Protein AF-A0A9D6NJ34-F1 (afdb_monomer)

Foldseek 3Di:
DPDPVVVVVVVVVVVVVVVVVVPPPPVVVVVLVVLVPPLLVLLLVLLQCLLVDDDAPDLVCLVVSSLCSLQVSLVVSLVSLVVNCVVDPPDQPDDLVCLLLVLVLVVLVVCLVPDPCNVVSVVVNVSSVSVVSSVSSLVVQCVDVVSVVSSLVSLLVSLLQQLVQLVCLLPVNHPRHPPPPPDDLQSRCTSSSRLQVSLQSLLVSLLSLVVVLVVLVVPPDPDCPPPDPPVVPVVVVVSVVVNVVSVVSSVSSVVSSVSSVNPVSVVSNVLSVVVVVVVVVVVVVVVPDPPPDPDPDDDPPDVSVVSSVVVVVVVVVVVPPVVVVVVVVVCVVVVVPPPD

Radius of gyration: 25.77 Å; Cα contacts (8 Å, |Δi|>4): 234; chains: 1; bounding box: 67×49×88 Å

Sequence (340 aa):
MTGPHFHQREHNARQRIVSAAAGMPQAASRRLVTLEGLAPMTLCALVALVPLAFAAPLFEPYLAIKEILVQAGAATVAALWLLTARVGPLTLVFTPVWIPLVGLALASGLSVLWSSHPFASLEEGQRLVTYVLLFAVALHQMGRTEIRATLATTVILAGAIEAVYVLLQYSLGDPIFVTDGLPGKWRTFGTLGNPNWTGEFLTVAAIVSLGRLVHLSEAEPSAFNMKRRSSWSMSRERGQSARRWMLVTSILIWLALAATLARGAWLGCLVGVGAFLVARHRYADSRREPATVVQPQQRIWPLALTIGIGAALIALPLLSNQEAVNHLLNFKSVRGRLWM

Structure (mmCIF, N/CA/C/O backbone):
data_AF-A0A9D6NJ34-F1
#
_entry.id   AF-A0A9D6NJ34-F1
#
loop_
_atom_site.group_PDB
_atom_site.id
_atom_site.type_symbol
_atom_site.label_atom_id
_atom_site.label_alt_id
_atom_site.label_comp_id
_atom_site.label_asym_id
_atom_site.label_entity_id
_atom_site.label_seq_id
_atom_site.pdbx_PDB_ins_code
_atom_site.Cartn_x
_atom_site.Cartn_y
_atom_site.Cartn_z
_atom_site.occupancy
_atom_site.B_iso_or_equiv
_atom_site.auth_seq_id
_atom_site.auth_comp_id
_atom_site.auth_asym_id
_atom_site.auth_atom_id
_atom_site.pdbx_PDB_model_num
ATOM 1 N N . MET A 1 1 ? -23.169 23.694 52.631 1.00 50.69 1 MET A N 1
ATOM 2 C CA . MET A 1 1 ? -24.583 23.593 52.209 1.00 50.69 1 MET A CA 1
ATOM 3 C C . MET A 1 1 ? -24.718 24.169 50.804 1.00 50.69 1 MET A C 1
ATOM 5 O O . MET A 1 1 ? -24.945 25.359 50.642 1.00 50.69 1 MET A O 1
ATOM 9 N N . THR A 1 2 ? -24.489 23.353 49.778 1.00 54.16 2 THR A N 1
ATOM 10 C CA . THR A 1 2 ? -24.764 23.709 48.379 1.00 54.16 2 THR A CA 1
ATOM 11 C C . THR A 1 2 ? -26.241 23.432 48.117 1.00 54.16 2 THR A C 1
ATOM 13 O O . THR A 1 2 ? -26.676 22.286 48.097 1.00 54.16 2 THR A O 1
ATOM 16 N N . GLY A 1 3 ? -27.038 24.497 48.044 1.00 54.50 3 GLY A N 1
ATOM 17 C CA . GLY A 1 3 ? -28.491 24.397 47.950 1.00 54.50 3 GLY A CA 1
ATOM 18 C C . GLY A 1 3 ? -28.984 23.796 46.621 1.00 54.50 3 GLY A C 1
ATOM 19 O O . GLY A 1 3 ? -28.287 23.880 45.604 1.00 54.50 3 GLY A O 1
ATOM 20 N N . PRO A 1 4 ? -30.218 23.257 46.597 1.00 68.88 4 PRO A N 1
ATOM 21 C CA . PRO A 1 4 ? -30.837 22.586 45.443 1.00 68.88 4 PRO A CA 1
ATOM 22 C C . PRO A 1 4 ? -30.898 23.428 44.150 1.00 68.88 4 PRO A C 1
ATOM 24 O O . PRO A 1 4 ? -31.065 22.886 43.060 1.00 68.88 4 PRO A O 1
ATOM 27 N N . HIS A 1 5 ? -30.674 24.743 44.227 1.00 69.06 5 HIS A N 1
ATOM 28 C CA . HIS A 1 5 ? -30.601 25.629 43.063 1.00 69.06 5 HIS A CA 1
ATOM 29 C C . HIS A 1 5 ? -29.386 25.405 42.146 1.00 69.06 5 HIS A C 1
ATOM 31 O O . HIS A 1 5 ? -29.442 25.797 40.977 1.00 69.06 5 HIS A O 1
ATOM 37 N N . PHE A 1 6 ? -28.303 24.780 42.623 1.00 76.06 6 PHE A N 1
ATOM 38 C CA . PHE A 1 6 ? -27.109 24.565 41.794 1.00 76.06 6 PHE A CA 1
ATOM 39 C C . PHE A 1 6 ? -27.344 23.499 40.710 1.00 76.06 6 PHE A C 1
ATOM 41 O O . PHE A 1 6 ? -27.056 23.738 39.537 1.00 76.06 6 PHE A O 1
ATOM 48 N N . HIS A 1 7 ? -27.982 22.377 41.062 1.00 77.31 7 HIS A N 1
ATOM 49 C CA . HIS A 1 7 ? -28.286 21.303 40.109 1.00 77.31 7 HIS A CA 1
ATOM 50 C C . HIS A 1 7 ? -29.256 21.734 39.005 1.00 77.31 7 HIS A C 1
ATOM 52 O O . HIS A 1 7 ? -29.116 21.316 37.856 1.00 77.31 7 HIS A O 1
ATOM 58 N N . GLN A 1 8 ? -30.199 22.628 39.311 1.00 79.81 8 GLN A N 1
ATOM 59 C CA . GLN A 1 8 ? -31.160 23.098 38.315 1.00 79.81 8 GLN A CA 1
ATOM 60 C C . GLN A 1 8 ? -30.538 24.075 37.308 1.00 79.81 8 GLN A C 1
ATOM 62 O O . GLN A 1 8 ? -30.901 24.067 36.131 1.00 79.81 8 GLN A O 1
ATOM 67 N N . ARG A 1 9 ? -29.548 24.875 37.730 1.00 82.50 9 ARG A N 1
ATOM 68 C CA . ARG A 1 9 ? -28.768 25.711 36.802 1.00 82.50 9 ARG A CA 1
ATOM 69 C C . ARG A 1 9 ? -27.892 24.867 35.882 1.00 82.50 9 ARG A C 1
ATOM 71 O O . ARG A 1 9 ? -27.840 25.156 34.689 1.00 82.50 9 ARG A O 1
ATOM 78 N N . GLU A 1 10 ? -27.271 23.810 36.401 1.00 81.56 10 GLU A N 1
ATOM 79 C CA . GLU A 1 10 ? -26.452 22.909 35.586 1.00 81.56 10 GLU A CA 1
ATOM 80 C C . GLU A 1 10 ? -27.303 22.137 34.562 1.00 81.56 10 GLU A C 1
ATOM 82 O O . GLU A 1 10 ? -26.938 22.038 33.388 1.00 81.56 10 GLU A O 1
ATOM 87 N N . HIS A 1 11 ? -28.493 21.676 34.964 1.00 83.44 11 HIS A N 1
ATOM 88 C CA . HIS A 1 11 ? -29.420 20.998 34.059 1.00 83.44 11 HIS A CA 1
ATOM 89 C C . HIS A 1 11 ? -29.948 21.933 32.955 1.00 83.44 11 HIS A C 1
ATOM 91 O O . HIS A 1 11 ? -29.982 21.541 31.784 1.00 83.44 11 HIS A O 1
ATOM 97 N N . ASN A 1 12 ? -30.303 23.178 33.292 1.00 85.44 12 ASN A N 1
ATOM 98 C CA . ASN A 1 12 ? -30.762 24.168 32.313 1.00 85.44 12 ASN A CA 1
ATOM 99 C C . ASN A 1 12 ? -29.641 24.599 31.355 1.00 85.44 12 ASN A C 1
ATOM 101 O O . ASN A 1 12 ? -29.894 24.804 30.167 1.00 85.44 12 ASN A O 1
ATOM 105 N N . ALA A 1 13 ? -28.397 24.703 31.836 1.00 82.94 13 ALA A N 1
ATOM 106 C CA . ALA A 1 13 ? -27.242 24.990 30.987 1.00 82.94 13 ALA A CA 1
ATOM 107 C C . ALA A 1 13 ? -26.988 23.855 29.982 1.00 82.94 13 ALA A C 1
ATOM 109 O O . ALA A 1 13 ? -26.829 24.118 28.790 1.00 82.94 13 ALA A O 1
ATOM 110 N N . ARG A 1 14 ? -27.049 22.589 30.426 1.00 82.56 14 ARG A N 1
ATOM 111 C CA . ARG A 1 14 ? -26.931 21.426 29.530 1.00 82.56 14 ARG A CA 1
ATOM 112 C C . ARG A 1 14 ? -28.064 21.369 28.507 1.00 82.56 14 ARG A C 1
ATOM 114 O O . ARG A 1 14 ? -27.794 21.153 27.330 1.00 82.56 14 ARG A O 1
ATOM 121 N N . GLN A 1 15 ? -29.310 21.627 28.914 1.00 78.44 15 GLN A N 1
ATOM 122 C CA . GLN A 1 15 ? -30.441 21.653 27.981 1.00 78.44 15 GLN A CA 1
ATOM 123 C C . GLN A 1 15 ? -30.317 22.763 26.935 1.00 78.44 15 GLN A C 1
ATOM 125 O O . GLN A 1 15 ? -30.589 22.506 25.767 1.00 78.44 15 GLN A O 1
ATOM 130 N N . ARG A 1 16 ? -29.841 23.958 27.313 1.00 79.44 16 ARG A N 1
ATOM 131 C CA . ARG A 1 16 ? -29.609 25.052 26.356 1.00 79.44 16 ARG A CA 1
ATOM 132 C C . ARG A 1 16 ? -28.506 24.731 25.348 1.00 79.44 16 ARG A C 1
ATOM 134 O O . ARG A 1 16 ? -28.650 25.078 24.180 1.00 79.44 16 ARG A O 1
ATOM 141 N N . ILE A 1 17 ? -27.442 24.043 25.768 1.00 75.50 17 ILE A N 1
ATOM 142 C CA . ILE A 1 17 ? -26.380 23.579 24.859 1.00 75.50 17 ILE A CA 1
ATOM 143 C C . ILE A 1 17 ? -26.934 22.531 23.881 1.00 75.50 17 ILE A C 1
ATOM 145 O O . ILE A 1 17 ? -26.681 22.620 22.682 1.00 75.50 17 ILE A O 1
ATOM 149 N N . VAL A 1 18 ? -27.753 21.589 24.362 1.00 73.75 18 VAL A N 1
ATOM 150 C CA . VAL A 1 18 ? -28.387 20.566 23.513 1.00 73.75 18 VAL A CA 1
ATOM 151 C C . VAL A 1 18 ? -29.393 21.187 22.533 1.00 73.75 18 VAL A C 1
ATOM 153 O O . VAL A 1 18 ? -29.397 20.820 21.361 1.00 73.75 18 VAL A O 1
ATOM 156 N N . SER A 1 19 ? -30.200 22.169 22.953 1.00 71.50 19 SER A N 1
ATOM 157 C CA . SER A 1 19 ? -31.153 22.850 22.062 1.00 71.50 19 SER A CA 1
ATOM 158 C C . SER A 1 19 ? -30.473 23.790 21.062 1.00 71.50 19 SER A C 1
ATOM 160 O O . SER A 1 19 ? -30.9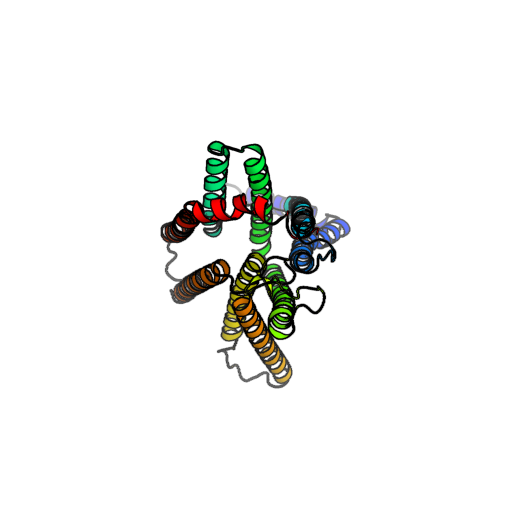22 23.892 19.924 1.00 71.50 19 SER A O 1
ATOM 162 N N . ALA A 1 20 ? -29.372 24.447 21.447 1.00 66.69 20 ALA A N 1
ATOM 163 C CA . ALA A 1 20 ? -28.571 25.257 20.529 1.00 66.69 20 ALA A CA 1
ATOM 164 C C . ALA A 1 20 ? -27.866 24.384 19.475 1.00 66.69 20 ALA A C 1
ATOM 166 O O . ALA A 1 20 ? -27.808 24.763 18.307 1.00 66.69 20 ALA A O 1
ATOM 167 N N . ALA A 1 21 ? -27.411 23.184 19.855 1.00 60.59 21 ALA A N 1
ATOM 168 C CA . ALA A 1 21 ? -26.881 22.196 18.916 1.00 60.59 21 ALA A CA 1
ATOM 169 C C . ALA A 1 21 ? -27.973 21.606 17.999 1.00 60.59 21 ALA A C 1
ATOM 171 O O . ALA A 1 21 ? -27.708 21.336 16.830 1.00 60.59 21 ALA A O 1
ATOM 172 N N . ALA A 1 22 ? -29.212 21.462 18.484 1.00 62.19 22 ALA A N 1
ATOM 173 C CA . ALA A 1 22 ? -30.352 21.015 17.676 1.00 62.19 22 ALA A CA 1
ATOM 174 C C . ALA A 1 22 ? -30.845 22.073 16.665 1.00 62.19 22 ALA A C 1
ATOM 176 O O . ALA A 1 22 ? -31.487 21.722 15.677 1.00 62.19 22 ALA A O 1
ATOM 177 N N . GLY A 1 23 ? -30.529 23.353 16.895 1.00 58.62 23 GLY A N 1
ATOM 178 C CA . GLY A 1 23 ? -30.822 24.466 15.989 1.00 58.62 23 GLY A CA 1
ATOM 179 C C . GLY A 1 23 ? -29.789 24.675 14.877 1.00 58.62 23 GLY A C 1
ATOM 180 O O . GLY A 1 23 ? -29.984 25.554 14.036 1.00 58.62 23 GLY A O 1
ATOM 181 N N . MET A 1 24 ? -28.701 23.890 14.836 1.00 60.41 24 MET A N 1
ATOM 182 C CA . MET A 1 24 ? -27.811 23.900 13.675 1.00 60.41 24 MET A CA 1
ATOM 183 C C . MET A 1 24 ? -28.627 23.488 12.441 1.00 60.41 24 MET A C 1
ATOM 185 O O . MET A 1 24 ? -29.250 22.422 12.452 1.00 60.41 24 MET A O 1
ATOM 189 N N . PRO A 1 25 ? -28.652 24.302 11.371 1.00 69.06 25 PRO A N 1
ATOM 190 C CA . PRO A 1 25 ? -29.470 24.017 10.204 1.00 69.06 25 PRO A CA 1
ATOM 191 C C . PRO A 1 25 ? -29.108 22.629 9.670 1.00 69.06 25 PRO A C 1
ATOM 193 O O . PRO A 1 25 ? -27.941 22.361 9.391 1.00 69.06 25 PRO A O 1
ATOM 196 N N . GLN A 1 26 ? -30.100 21.747 9.504 1.00 67.38 26 GLN A N 1
ATOM 197 C CA . GLN A 1 26 ? -29.918 20.370 9.007 1.00 67.38 26 GLN A CA 1
ATOM 198 C C . GLN A 1 26 ? -29.127 20.299 7.682 1.00 67.38 26 GLN A C 1
ATOM 200 O O . GLN A 1 26 ? -28.541 19.273 7.337 1.00 67.38 26 GLN A O 1
ATOM 205 N N . ALA A 1 27 ? -29.076 21.406 6.938 1.00 65.56 27 ALA A N 1
ATOM 206 C CA . ALA A 1 27 ? -28.238 21.567 5.757 1.00 65.56 27 ALA A CA 1
ATOM 207 C C . ALA A 1 27 ? -26.724 21.571 6.066 1.00 65.56 27 ALA A C 1
ATOM 209 O O . ALA A 1 27 ? -25.946 21.010 5.295 1.00 65.56 27 ALA A O 1
ATOM 210 N N . ALA A 1 28 ? -26.293 22.167 7.183 1.00 65.19 28 ALA A N 1
ATOM 211 C CA . ALA A 1 28 ? -24.889 22.213 7.590 1.00 65.19 28 ALA A CA 1
ATOM 212 C C . ALA A 1 28 ? -24.391 20.840 8.063 1.00 65.19 28 ALA A C 1
ATOM 214 O O . ALA A 1 28 ? -23.313 20.411 7.651 1.00 65.19 28 ALA A O 1
ATOM 215 N N . SER A 1 29 ? -25.200 20.108 8.839 1.00 62.50 29 SER A N 1
ATOM 216 C CA . SER A 1 29 ? -24.850 18.751 9.279 1.00 62.50 29 SER A CA 1
ATOM 217 C C . SER A 1 29 ? -24.767 17.768 8.107 1.00 62.50 29 SER A C 1
ATOM 219 O O . SER A 1 29 ? -23.820 16.989 8.037 1.00 62.50 29 SER A O 1
ATOM 221 N N . ARG A 1 30 ? -25.671 17.857 7.116 1.00 68.31 30 ARG A N 1
ATOM 222 C CA . ARG A 1 30 ? -25.572 17.050 5.883 1.00 68.31 30 ARG A CA 1
ATOM 223 C C . ARG A 1 30 ? -24.309 17.341 5.068 1.00 68.31 30 ARG A C 1
ATOM 225 O O . ARG A 1 30 ? -23.692 16.397 4.582 1.00 68.31 30 ARG A O 1
ATOM 232 N N . ARG A 1 31 ? -23.905 18.611 4.925 1.00 67.12 31 ARG A N 1
ATOM 233 C CA . ARG A 1 31 ? -22.678 18.977 4.185 1.00 67.12 31 ARG A CA 1
ATOM 234 C C . ARG A 1 31 ? -21.406 18.455 4.856 1.00 67.12 31 ARG A C 1
ATOM 236 O O . ARG A 1 31 ? -20.477 18.043 4.165 1.00 67.12 31 ARG A O 1
ATOM 243 N N . LEU A 1 32 ? -21.364 18.441 6.185 1.00 66.06 32 LEU A N 1
ATOM 244 C CA . LEU A 1 32 ? -20.219 17.922 6.937 1.00 66.06 32 LEU A CA 1
ATOM 245 C C . LEU A 1 32 ? -20.040 16.412 6.725 1.00 66.06 32 LEU A C 1
ATOM 247 O O . LEU A 1 32 ? -18.938 15.970 6.405 1.00 66.06 32 LEU A O 1
ATOM 251 N N . VAL A 1 33 ? -21.135 15.646 6.765 1.00 69.94 33 VAL A N 1
ATOM 252 C CA . VAL A 1 33 ? -21.113 14.190 6.527 1.00 69.94 33 VAL A CA 1
ATOM 253 C C . VAL A 1 33 ? -20.578 13.845 5.131 1.00 69.94 33 VAL A C 1
ATOM 255 O O . VAL A 1 33 ? -19.831 12.880 4.984 1.00 69.94 33 VAL A O 1
ATOM 258 N N . THR A 1 34 ? -20.892 14.646 4.106 1.00 73.94 34 THR A N 1
ATOM 259 C CA . THR A 1 34 ? -20.375 14.403 2.747 1.00 73.94 34 THR A CA 1
ATOM 260 C C . THR A 1 34 ? -18.869 14.635 2.608 1.00 73.94 34 THR A C 1
ATOM 262 O O . THR A 1 34 ? -18.231 13.960 1.806 1.00 73.94 34 THR A O 1
ATOM 265 N N . LEU A 1 35 ? -18.282 15.552 3.385 1.00 79.56 35 LEU A N 1
ATOM 266 C CA . LEU A 1 35 ? -16.853 15.871 3.288 1.00 79.56 35 LEU A CA 1
ATOM 267 C C . LEU A 1 35 ? -15.973 14.853 4.024 1.00 79.56 35 LEU A C 1
ATOM 269 O O . LEU A 1 35 ? -14.874 14.560 3.557 1.00 79.56 35 LEU A O 1
ATOM 273 N N . GLU A 1 36 ? -16.455 14.270 5.128 1.00 81.19 36 GLU A N 1
ATOM 274 C CA . GLU A 1 36 ? -15.695 13.282 5.913 1.00 81.19 36 GLU A CA 1
ATOM 275 C C . GLU A 1 36 ? -15.291 12.039 5.104 1.00 81.19 36 GLU A C 1
ATOM 277 O O . GLU A 1 36 ? -14.252 11.431 5.369 1.00 81.19 36 GLU A O 1
ATOM 282 N N . GLY A 1 37 ? -16.084 11.676 4.092 1.00 85.25 37 GLY A N 1
ATOM 283 C CA . GLY A 1 37 ? -15.790 10.558 3.197 1.00 85.25 37 GLY A CA 1
ATOM 284 C C . GLY A 1 37 ? -14.738 10.859 2.126 1.00 85.25 37 GLY A C 1
ATOM 285 O O . GLY A 1 37 ? -14.194 9.924 1.544 1.00 85.25 37 GLY A O 1
ATOM 286 N N . LEU A 1 38 ? -14.406 12.128 1.862 1.00 89.19 38 LEU A N 1
ATOM 287 C CA . LEU A 1 38 ? -13.562 12.485 0.716 1.00 89.19 38 LEU A CA 1
ATOM 288 C C . LEU A 1 38 ? -12.097 12.111 0.921 1.00 89.19 38 LEU A C 1
ATOM 290 O O . LEU A 1 38 ? -11.515 11.466 0.060 1.00 89.19 38 LEU A O 1
ATOM 294 N N . ALA A 1 39 ? -11.497 12.452 2.062 1.00 88.19 39 ALA A N 1
ATOM 295 C CA . ALA A 1 39 ? -10.100 12.114 2.340 1.00 88.19 39 ALA A CA 1
ATOM 296 C C . ALA A 1 39 ? -9.789 10.601 2.214 1.00 88.19 39 ALA A C 1
ATOM 298 O O . ALA A 1 39 ? -8.827 10.260 1.521 1.00 88.19 39 ALA A O 1
ATOM 299 N N . PRO A 1 40 ? -10.571 9.670 2.804 1.00 89.31 40 PRO A N 1
ATOM 300 C CA . PRO A 1 40 ? -10.317 8.240 2.628 1.00 89.31 40 PRO A CA 1
ATOM 301 C C . PRO A 1 40 ? -10.608 7.745 1.203 1.00 89.31 40 PRO A C 1
ATOM 303 O O . PRO A 1 40 ? -9.904 6.851 0.732 1.00 89.31 40 PRO A O 1
ATOM 306 N N . MET A 1 41 ? -11.591 8.320 0.496 1.00 90.19 41 MET A N 1
ATOM 307 C CA . MET A 1 41 ? -11.838 7.999 -0.917 1.00 90.19 41 MET A CA 1
ATOM 308 C C . MET A 1 41 ? -10.674 8.443 -1.803 1.00 90.19 41 MET A C 1
ATOM 310 O O . MET A 1 41 ? -10.214 7.654 -2.622 1.00 90.19 41 MET A O 1
ATOM 314 N N . THR A 1 42 ? -10.144 9.650 -1.600 1.00 91.62 42 THR A N 1
ATOM 315 C CA . THR A 1 42 ? -8.969 10.154 -2.323 1.00 91.62 42 THR A CA 1
ATOM 316 C C . THR A 1 42 ? -7.727 9.327 -2.002 1.00 91.62 42 THR A C 1
ATOM 318 O O . THR A 1 42 ? -6.952 9.033 -2.904 1.00 91.62 42 THR A O 1
ATOM 321 N N . LEU A 1 43 ? -7.556 8.875 -0.754 1.00 89.75 43 LEU A N 1
ATOM 322 C CA . LEU A 1 43 ? -6.473 7.955 -0.393 1.00 89.75 43 LEU A CA 1
ATOM 323 C C . LEU A 1 43 ? -6.609 6.609 -1.126 1.00 89.75 43 LEU A C 1
ATOM 325 O O . LEU A 1 43 ? -5.627 6.100 -1.659 1.00 89.75 43 LEU A O 1
ATOM 329 N N . CYS A 1 44 ? -7.823 6.052 -1.207 1.00 90.81 44 CYS A N 1
ATOM 330 C CA . CYS A 1 44 ? -8.083 4.843 -1.994 1.00 90.81 44 CYS A CA 1
ATOM 331 C C . CYS A 1 44 ? -7.818 5.069 -3.487 1.00 90.81 44 CYS A C 1
ATOM 333 O O . CYS A 1 44 ? -7.178 4.236 -4.125 1.00 90.81 44 CYS A O 1
ATOM 335 N N . ALA A 1 45 ? -8.281 6.195 -4.032 1.00 90.62 45 ALA A N 1
ATOM 336 C CA . ALA A 1 45 ? -8.044 6.565 -5.419 1.00 90.62 45 ALA A CA 1
ATOM 337 C C . ALA A 1 45 ? -6.545 6.683 -5.695 1.00 90.62 45 ALA A C 1
ATOM 339 O O . ALA A 1 45 ? -6.082 6.138 -6.683 1.00 90.62 45 ALA A O 1
ATOM 340 N N . LEU A 1 46 ? -5.771 7.299 -4.798 1.00 89.94 46 LEU A N 1
ATOM 341 C CA . LEU A 1 46 ? -4.323 7.401 -4.944 1.00 89.94 46 LEU A CA 1
ATOM 342 C C . LEU A 1 46 ? -3.656 6.018 -4.980 1.00 89.94 46 LEU A C 1
ATOM 344 O O . LEU A 1 46 ? -2.876 5.743 -5.886 1.00 89.94 46 LEU A O 1
ATOM 348 N N . VAL A 1 47 ? -4.009 5.125 -4.049 1.00 87.06 47 VAL A N 1
ATOM 349 C CA . VAL A 1 47 ? -3.501 3.739 -4.020 1.00 87.06 47 VAL A CA 1
ATOM 350 C C . VAL A 1 47 ? -3.843 2.980 -5.306 1.00 87.06 47 VAL A C 1
ATOM 352 O O . VAL A 1 47 ? -3.025 2.203 -5.785 1.00 87.06 47 VAL A O 1
ATOM 355 N N . ALA A 1 48 ? -5.033 3.200 -5.868 1.00 85.75 48 ALA A N 1
ATOM 356 C CA . ALA A 1 48 ? -5.459 2.555 -7.106 1.00 85.75 48 ALA A CA 1
ATOM 357 C C . ALA A 1 48 ? -4.828 3.186 -8.358 1.00 85.75 48 ALA A C 1
ATOM 359 O O . ALA A 1 48 ? -4.518 2.474 -9.306 1.00 85.75 48 ALA A O 1
ATOM 360 N N . LEU A 1 49 ? -4.638 4.507 -8.376 1.00 85.62 49 LEU A N 1
ATOM 361 C CA . LEU A 1 49 ? -4.166 5.251 -9.542 1.00 85.62 49 LEU A CA 1
ATOM 362 C C . LEU A 1 49 ? -2.651 5.194 -9.714 1.00 85.62 49 LEU A C 1
ATOM 364 O O . LEU A 1 49 ? -2.196 5.233 -10.848 1.00 85.62 49 LEU A O 1
ATOM 368 N N . VAL A 1 50 ? -1.862 5.099 -8.639 1.00 84.56 50 VAL A N 1
ATOM 369 C CA . VAL A 1 50 ? -0.390 5.064 -8.751 1.00 84.56 50 VAL A CA 1
ATOM 370 C C . VAL A 1 50 ? 0.104 3.879 -9.596 1.00 84.56 50 VAL A C 1
ATOM 372 O O . VAL A 1 50 ? 0.917 4.114 -10.492 1.00 84.56 50 VAL A O 1
ATOM 375 N N . PRO A 1 51 ? -0.408 2.646 -9.409 1.00 77.75 51 PRO A N 1
ATOM 376 C CA . PRO A 1 51 ? -0.120 1.538 -10.320 1.00 77.75 51 PRO A CA 1
ATOM 377 C C . PRO A 1 51 ? -0.691 1.757 -11.733 1.00 77.75 51 PRO A C 1
ATOM 379 O O . PRO A 1 51 ? -0.160 1.251 -12.706 1.00 77.75 51 PRO A O 1
ATOM 382 N N . LEU A 1 52 ? -1.762 2.537 -11.893 1.00 75.00 52 LEU A N 1
ATOM 383 C CA . LEU A 1 52 ? -2.416 2.747 -13.194 1.00 75.00 52 LEU A CA 1
ATOM 384 C C . LEU A 1 52 ? -1.884 3.955 -13.980 1.00 75.00 52 LEU A C 1
ATOM 386 O O . LEU A 1 52 ? -2.287 4.175 -15.122 1.00 75.00 52 LEU A O 1
ATOM 390 N N . ALA A 1 53 ? -1.008 4.767 -13.392 1.00 72.88 53 ALA A N 1
ATOM 391 C CA . ALA A 1 53 ? -0.434 5.932 -14.045 1.00 72.88 53 ALA A CA 1
ATOM 392 C C . ALA A 1 53 ? 0.708 5.504 -14.981 1.00 72.88 53 ALA A C 1
ATOM 394 O O . ALA A 1 53 ? 1.874 5.422 -14.581 1.00 72.88 53 ALA A O 1
ATOM 395 N N . PHE A 1 54 ? 0.351 5.227 -16.239 1.00 67.31 54 PHE A N 1
ATOM 396 C CA . PHE A 1 54 ? 1.268 4.826 -17.309 1.00 67.31 54 PHE A CA 1
ATOM 397 C C . PHE A 1 54 ? 1.494 5.943 -18.336 1.00 67.31 54 PHE A C 1
ATOM 399 O O . PHE A 1 54 ? 0.554 6.626 -18.735 1.00 67.31 54 PHE A O 1
ATOM 406 N N . ALA A 1 55 ? 2.731 6.075 -18.831 1.00 54.06 55 ALA A N 1
ATOM 407 C CA . ALA A 1 55 ? 3.100 6.997 -19.916 1.00 54.06 55 ALA A CA 1
ATOM 408 C C . ALA A 1 55 ? 4.095 6.354 -20.908 1.00 54.06 55 ALA A C 1
ATOM 410 O O . ALA A 1 55 ? 5.289 6.629 -20.875 1.00 54.06 55 ALA A O 1
ATOM 411 N N . ALA A 1 56 ? 3.588 5.461 -21.759 1.00 48.84 56 ALA A N 1
ATOM 412 C CA . ALA A 1 56 ? 4.305 4.394 -22.470 1.00 48.84 56 ALA A CA 1
ATOM 413 C C . ALA A 1 56 ? 5.658 4.625 -23.205 1.00 48.84 56 ALA A C 1
ATOM 415 O O . ALA A 1 56 ? 6.358 3.633 -23.412 1.00 48.84 56 ALA A O 1
ATOM 416 N N . PRO A 1 57 ? 6.083 5.832 -23.619 1.00 52.56 57 PRO A N 1
ATOM 417 C CA . PRO A 1 57 ? 7.328 5.963 -24.390 1.00 52.56 57 PRO A CA 1
ATOM 418 C C . PRO A 1 57 ? 8.628 6.186 -23.585 1.00 52.56 57 PRO A C 1
ATOM 420 O O . PRO A 1 57 ? 9.674 6.364 -24.205 1.00 52.56 57 PRO A O 1
ATOM 423 N N . LEU A 1 58 ? 8.618 6.258 -22.244 1.00 50.44 58 LEU A N 1
ATOM 424 C CA . LEU A 1 58 ? 9.682 6.968 -21.509 1.00 50.44 58 LEU A CA 1
ATOM 425 C C . LEU A 1 58 ? 10.115 6.305 -20.174 1.00 50.44 58 LEU A C 1
ATOM 427 O O . LEU A 1 58 ? 9.638 6.695 -19.111 1.00 50.44 58 LEU A O 1
ATOM 431 N N . PHE A 1 59 ? 11.072 5.357 -20.214 1.00 55.78 59 PHE A N 1
ATOM 432 C CA . PHE A 1 59 ? 11.551 4.572 -19.045 1.00 55.78 59 PHE A CA 1
ATOM 433 C C . PHE A 1 59 ? 12.033 5.382 -17.825 1.00 55.78 59 PHE A C 1
ATOM 435 O O . PHE A 1 59 ? 11.782 4.986 -16.689 1.00 55.78 59 PHE A O 1
ATOM 442 N N . GLU A 1 60 ? 12.666 6.538 -18.027 1.00 56.25 60 GLU A N 1
ATOM 443 C CA . GLU A 1 60 ? 13.117 7.415 -16.929 1.00 56.25 60 GLU A CA 1
ATOM 444 C C . GLU A 1 60 ? 12.067 8.462 -16.481 1.00 56.25 60 GLU A C 1
ATOM 446 O O . GLU A 1 60 ? 11.858 8.612 -15.274 1.00 56.25 60 GLU A O 1
ATOM 451 N N . PRO A 1 61 ? 11.325 9.136 -17.386 1.00 52.81 61 PRO A N 1
ATOM 452 C CA . PRO A 1 61 ? 10.221 10.034 -17.014 1.00 52.81 61 PRO A CA 1
ATOM 453 C C . PRO A 1 61 ? 9.068 9.386 -16.225 1.00 52.81 61 PRO A C 1
ATOM 455 O O . PRO A 1 61 ? 8.257 10.104 -15.635 1.00 52.81 61 PRO A O 1
ATOM 458 N N . TYR A 1 62 ? 8.996 8.050 -16.155 1.00 62.47 62 TYR A N 1
ATOM 459 C CA . TYR A 1 62 ? 8.008 7.328 -15.343 1.00 62.47 62 TYR A CA 1
ATOM 460 C C . TYR A 1 62 ? 8.084 7.635 -13.853 1.00 62.47 62 TYR A C 1
ATOM 462 O O . TYR A 1 62 ? 7.043 7.714 -13.194 1.00 62.47 62 TYR A O 1
ATOM 470 N N . LEU A 1 63 ? 9.300 7.780 -13.318 1.00 71.19 63 LEU A N 1
ATOM 471 C CA . LEU A 1 63 ? 9.489 8.021 -11.890 1.00 71.19 63 LEU A CA 1
ATOM 472 C C . LEU A 1 63 ? 8.929 9.400 -11.531 1.00 71.19 63 LEU A C 1
ATOM 474 O O . LEU A 1 63 ? 8.172 9.516 -10.573 1.00 71.19 63 LEU A O 1
ATOM 478 N N . ALA A 1 64 ? 9.195 10.402 -12.376 1.00 79.56 64 ALA A N 1
ATOM 479 C CA . ALA A 1 64 ? 8.736 11.770 -12.176 1.00 79.56 64 ALA A CA 1
ATOM 480 C C . ALA A 1 64 ? 7.204 11.889 -12.206 1.00 79.56 64 ALA A C 1
ATOM 482 O O . ALA A 1 64 ? 6.627 12.520 -11.327 1.00 79.56 64 ALA A O 1
ATOM 483 N N . ILE A 1 65 ? 6.515 11.260 -13.168 1.00 80.75 65 ILE A N 1
ATOM 484 C CA . ILE A 1 65 ? 5.042 11.338 -13.244 1.00 80.75 65 ILE A CA 1
ATOM 485 C C . ILE A 1 65 ? 4.394 10.699 -12.011 1.00 80.75 65 ILE A C 1
ATOM 487 O O . ILE A 1 65 ? 3.460 11.266 -11.442 1.00 80.75 65 ILE A O 1
ATOM 491 N N . LYS A 1 66 ? 4.888 9.535 -11.573 1.00 82.69 66 LYS A N 1
ATOM 492 C CA . LYS A 1 66 ? 4.361 8.860 -10.377 1.00 82.69 66 LYS A CA 1
ATOM 493 C C . LYS A 1 66 ? 4.679 9.630 -9.115 1.00 82.69 66 LYS A C 1
ATOM 495 O O . LYS A 1 66 ? 3.824 9.737 -8.245 1.00 82.69 66 LYS A O 1
ATOM 500 N N . GLU A 1 67 ? 5.873 10.196 -9.032 1.00 84.62 67 GLU A N 1
ATOM 501 C CA . GLU A 1 67 ? 6.251 11.067 -7.934 1.00 84.62 67 GLU A CA 1
ATOM 502 C C . GLU A 1 67 ? 5.327 12.287 -7.858 1.00 84.62 67 GLU A C 1
ATOM 504 O O . GLU A 1 67 ? 4.759 12.543 -6.798 1.00 84.62 67 GLU A O 1
ATOM 509 N N . ILE A 1 68 ? 5.090 12.978 -8.979 1.00 86.19 68 ILE A N 1
ATOM 510 C CA . ILE A 1 68 ? 4.149 14.103 -9.057 1.00 86.19 68 ILE A CA 1
ATOM 511 C C . ILE A 1 68 ? 2.749 13.653 -8.635 1.00 86.19 68 ILE A C 1
ATOM 513 O O . ILE A 1 68 ? 2.102 14.338 -7.847 1.00 86.19 68 ILE A O 1
ATOM 517 N N . LEU A 1 69 ? 2.283 12.493 -9.108 1.00 88.31 69 LEU A N 1
ATOM 518 C CA . LEU A 1 69 ? 0.978 11.952 -8.733 1.00 88.31 69 LEU A CA 1
ATOM 519 C C . LEU A 1 69 ? 0.889 11.669 -7.227 1.00 88.31 69 LEU A C 1
ATOM 521 O O . LEU A 1 69 ? -0.109 12.019 -6.598 1.00 88.31 69 LEU A O 1
ATOM 525 N N . VAL A 1 70 ? 1.927 11.072 -6.636 1.00 89.50 70 VAL A N 1
ATOM 526 C CA . VAL A 1 70 ? 1.990 10.791 -5.197 1.00 89.50 70 VAL A CA 1
ATOM 527 C C . VAL A 1 70 ? 2.054 12.083 -4.392 1.00 89.50 70 VAL A C 1
ATOM 529 O O . VAL A 1 70 ? 1.314 12.210 -3.422 1.00 89.50 70 VAL A O 1
ATOM 532 N N . GLN A 1 71 ? 2.865 13.059 -4.796 1.00 89.81 71 GLN A N 1
ATOM 533 C CA . GLN A 1 71 ? 2.998 14.343 -4.105 1.00 89.81 71 GLN A CA 1
ATOM 534 C C . GLN A 1 71 ? 1.724 15.188 -4.205 1.00 89.81 71 GLN A C 1
ATOM 536 O O . GLN A 1 71 ? 1.206 15.647 -3.185 1.00 89.81 71 GLN A O 1
ATOM 541 N N . ALA A 1 72 ? 1.164 15.349 -5.406 1.00 89.69 72 ALA A N 1
ATOM 542 C CA . ALA A 1 72 ? -0.088 16.073 -5.614 1.00 89.69 72 ALA A CA 1
ATOM 543 C C . ALA A 1 72 ? -1.263 15.366 -4.921 1.00 89.69 72 ALA A C 1
ATOM 545 O O . ALA A 1 72 ? -2.096 16.008 -4.273 1.00 89.69 72 ALA A O 1
ATOM 546 N N . GLY A 1 73 ? -1.300 14.033 -4.994 1.00 89.94 73 GLY A N 1
ATOM 547 C CA . GLY A 1 73 ? -2.266 13.201 -4.288 1.00 89.94 73 GLY A CA 1
ATOM 548 C C . GLY A 1 73 ? -2.158 13.349 -2.772 1.00 89.94 73 GLY A C 1
ATOM 549 O O . GLY A 1 73 ? -3.168 13.580 -2.111 1.00 89.94 73 GLY A O 1
ATOM 550 N N . ALA A 1 74 ? -0.946 13.296 -2.221 1.00 89.88 74 ALA A N 1
ATOM 551 C CA . ALA A 1 74 ? -0.671 13.502 -0.803 1.00 89.88 74 ALA A CA 1
ATOM 552 C C . ALA A 1 74 ? -1.106 14.882 -0.322 1.00 89.88 74 ALA A C 1
ATOM 554 O O . ALA A 1 74 ? -1.809 14.981 0.684 1.00 89.88 74 ALA A O 1
ATOM 555 N N . ALA A 1 75 ? -0.743 15.936 -1.057 1.00 90.06 75 ALA A N 1
ATOM 556 C CA . ALA A 1 75 ? -1.153 17.299 -0.750 1.00 90.06 75 ALA A CA 1
ATOM 557 C C . ALA A 1 75 ? -2.684 17.432 -0.757 1.00 90.06 75 ALA A C 1
ATOM 559 O O . ALA A 1 75 ? -3.259 18.012 0.164 1.00 90.06 75 ALA A O 1
ATOM 560 N N . THR A 1 76 ? -3.356 16.822 -1.738 1.00 91.44 76 THR A N 1
ATOM 561 C CA . THR A 1 76 ? -4.824 16.815 -1.835 1.00 91.44 76 THR A CA 1
ATOM 562 C C . THR A 1 76 ? -5.466 16.057 -0.670 1.00 91.44 76 THR A C 1
ATOM 564 O O . THR A 1 76 ? -6.381 16.571 -0.026 1.00 91.44 76 THR A O 1
ATOM 567 N N . VAL A 1 77 ? -4.975 14.855 -0.353 1.00 92.62 77 VAL A N 1
ATOM 568 C CA . VAL A 1 77 ? -5.443 14.042 0.781 1.00 92.62 77 VAL A CA 1
ATOM 569 C C . VAL A 1 77 ? -5.254 14.792 2.099 1.00 92.62 77 VAL A C 1
ATOM 571 O O . VAL A 1 77 ? -6.174 14.827 2.915 1.00 92.62 77 VAL A O 1
ATOM 574 N N . ALA A 1 78 ? -4.100 15.431 2.296 1.00 89.81 78 ALA A N 1
ATOM 575 C CA . ALA A 1 78 ? -3.805 16.212 3.488 1.00 89.81 78 ALA A CA 1
ATOM 576 C C . ALA A 1 78 ? -4.692 17.458 3.598 1.00 89.81 78 ALA A C 1
ATOM 578 O O . ALA A 1 78 ? -5.214 17.730 4.676 1.00 89.81 78 ALA A O 1
ATOM 579 N N . ALA A 1 79 ? -4.922 18.181 2.499 1.00 90.38 79 ALA A N 1
ATOM 580 C CA . ALA A 1 79 ? -5.821 19.331 2.478 1.00 90.38 79 ALA A CA 1
ATOM 581 C C . ALA A 1 79 ? -7.259 18.924 2.838 1.00 90.38 79 ALA A C 1
ATOM 583 O O . ALA A 1 79 ? -7.865 19.527 3.724 1.00 90.38 79 ALA A O 1
ATOM 584 N N . LEU A 1 80 ? -7.783 17.858 2.220 1.00 90.12 80 LEU A N 1
ATOM 585 C CA . LEU A 1 80 ? -9.104 17.311 2.547 1.00 90.12 80 LEU A CA 1
ATOM 586 C C . LEU A 1 80 ? -9.172 16.852 4.006 1.00 90.12 80 LEU A C 1
ATOM 588 O O . LEU A 1 80 ? -10.135 17.162 4.707 1.00 90.12 80 LEU A O 1
ATOM 592 N N . TRP A 1 81 ? -8.133 16.165 4.485 1.00 89.38 81 TRP A N 1
ATOM 593 C CA . TRP A 1 81 ? -8.044 15.746 5.877 1.00 89.38 81 TRP A CA 1
ATOM 594 C C . TRP A 1 81 ? -8.077 16.949 6.825 1.00 89.38 81 TRP A C 1
ATOM 596 O O . TRP A 1 81 ? -8.921 16.969 7.714 1.00 89.38 81 TRP A O 1
ATOM 606 N N . LEU A 1 82 ? -7.272 17.991 6.598 1.00 88.44 82 LEU A N 1
ATOM 607 C CA . LEU A 1 82 ? -7.265 19.210 7.416 1.00 88.44 82 LEU A CA 1
ATOM 608 C C . LEU A 1 82 ? -8.615 19.937 7.407 1.00 88.44 82 LEU A C 1
ATOM 610 O O . LEU A 1 82 ? -9.037 20.441 8.448 1.00 88.44 82 LEU A O 1
ATOM 614 N N . LEU A 1 83 ? -9.312 19.976 6.267 1.00 86.69 83 LEU A N 1
ATOM 615 C CA . LEU A 1 83 ? -10.654 20.558 6.175 1.00 86.69 83 LEU A CA 1
ATOM 616 C C . LEU A 1 83 ? -11.669 19.775 7.021 1.00 86.69 83 LEU A C 1
ATOM 618 O O . LEU A 1 83 ? -12.486 20.385 7.709 1.00 86.69 83 LEU A O 1
ATOM 622 N N . THR A 1 84 ? -11.588 18.442 7.018 1.00 82.50 84 THR A N 1
ATOM 623 C CA . THR A 1 84 ? -12.478 17.577 7.816 1.00 82.50 84 THR A CA 1
ATOM 624 C C . THR A 1 84 ? -12.094 17.510 9.297 1.00 82.50 84 THR A C 1
ATOM 626 O O . THR A 1 84 ? -12.963 17.412 10.159 1.00 82.50 84 THR A O 1
ATOM 629 N N . ALA A 1 85 ? -10.805 17.626 9.621 1.00 78.31 85 ALA A N 1
ATOM 630 C CA . ALA A 1 85 ? -10.293 17.499 10.981 1.00 78.31 85 ALA A CA 1
ATOM 631 C C . ALA A 1 85 ? -10.658 18.692 11.875 1.00 78.31 85 ALA A C 1
ATOM 633 O O . ALA A 1 85 ? -10.709 18.537 13.089 1.00 78.31 85 ALA A O 1
ATOM 634 N N . ARG A 1 86 ? -10.988 19.862 11.303 1.00 64.69 86 ARG A N 1
ATOM 635 C CA . ARG A 1 86 ? -11.430 21.055 12.059 1.00 64.69 86 ARG A CA 1
ATOM 636 C C . ARG A 1 86 ? -12.723 20.861 12.859 1.00 64.69 86 ARG A C 1
ATOM 638 O O . ARG A 1 86 ? -13.072 21.725 13.656 1.00 64.69 86 ARG A O 1
ATOM 645 N N . VAL A 1 87 ? -13.430 19.754 12.648 1.00 65.25 87 VAL A N 1
ATOM 646 C CA . VAL A 1 87 ? -14.694 19.428 13.322 1.00 65.25 87 VAL A CA 1
ATOM 647 C C . VAL A 1 87 ? -14.458 18.649 14.629 1.00 65.25 87 VAL A C 1
ATOM 649 O O . VAL A 1 87 ? -15.355 18.569 15.464 1.00 65.25 87 VAL A O 1
ATOM 652 N N . GLY A 1 88 ? -13.248 18.118 14.854 1.00 65.06 88 GLY A N 1
ATOM 653 C CA . GLY A 1 88 ? -12.882 17.379 16.065 1.00 65.06 88 GLY A CA 1
ATOM 654 C C . GLY A 1 88 ? -11.529 17.805 16.649 1.00 65.06 88 GLY A C 1
ATOM 655 O O . GLY A 1 88 ? -10.778 18.551 16.021 1.00 65.06 88 GLY A O 1
ATOM 656 N N . PRO A 1 89 ? -11.183 17.354 17.867 1.00 68.62 89 PRO A N 1
ATOM 657 C CA . PRO A 1 89 ? -9.854 17.585 18.414 1.00 68.62 89 PRO A CA 1
ATOM 658 C C . PRO A 1 89 ? -8.814 16.840 17.563 1.00 68.62 89 PRO A C 1
ATOM 660 O O . PRO A 1 89 ? -8.893 15.623 17.394 1.00 68.62 89 PRO A O 1
ATOM 663 N N . LEU A 1 90 ? -7.830 17.575 17.034 1.00 71.81 90 LEU A N 1
ATOM 664 C CA . LEU A 1 90 ? -6.660 17.036 16.332 1.00 71.81 90 LEU A CA 1
ATOM 665 C C . LEU A 1 90 ? -5.757 16.293 17.327 1.00 71.81 90 LEU A C 1
ATOM 667 O O . LEU A 1 90 ? -4.726 16.799 17.764 1.00 71.81 90 LEU A O 1
ATOM 671 N N . THR A 1 91 ? -6.153 15.089 17.725 1.00 72.12 91 THR A N 1
ATOM 672 C CA . THR A 1 91 ? -5.316 14.217 18.544 1.00 72.12 91 THR A CA 1
ATOM 673 C C . THR A 1 91 ? -4.497 13.316 17.627 1.00 72.12 91 THR A C 1
ATOM 675 O O . THR A 1 91 ? -4.985 12.348 17.041 1.00 72.12 91 THR A O 1
ATOM 678 N N . LEU A 1 92 ? -3.215 13.649 17.474 1.00 72.19 92 LEU A N 1
ATOM 679 C CA . LEU A 1 92 ? -2.245 12.727 16.894 1.00 72.19 92 LEU A CA 1
ATOM 680 C C . LEU A 1 92 ? -2.078 11.552 17.859 1.00 72.19 92 LEU A C 1
ATOM 682 O O . LEU A 1 92 ? -1.534 11.692 18.954 1.00 72.19 92 LEU A O 1
ATOM 686 N N . VAL A 1 93 ? -2.579 10.384 17.460 1.00 76.81 93 VAL A N 1
ATOM 687 C CA . VAL A 1 93 ? -2.402 9.156 18.234 1.00 76.81 93 VAL A CA 1
ATOM 688 C C . VAL A 1 93 ? -0.997 8.628 17.964 1.00 76.81 93 VAL A C 1
ATOM 690 O O . VAL A 1 93 ? -0.733 7.987 16.942 1.00 76.81 93 VAL A O 1
ATOM 693 N N . PHE A 1 94 ? -0.082 8.900 18.893 1.00 80.00 94 PHE A N 1
ATOM 694 C CA . PHE A 1 94 ? 1.257 8.322 18.884 1.00 80.00 94 PHE A CA 1
ATOM 695 C C . PHE A 1 94 ? 1.183 6.841 19.264 1.00 80.00 94 PHE A C 1
ATOM 697 O O . PHE A 1 94 ? 1.182 6.459 20.432 1.00 80.00 94 PHE A O 1
ATOM 704 N N . THR A 1 95 ? 1.081 5.993 18.248 1.00 85.06 95 THR A N 1
ATOM 705 C CA . THR A 1 95 ? 1.231 4.541 18.367 1.00 85.06 95 THR A CA 1
ATOM 706 C C . THR A 1 95 ? 2.702 4.119 18.208 1.00 85.06 95 THR A C 1
ATOM 708 O O . THR A 1 95 ? 3.494 4.849 17.609 1.00 85.06 95 THR A O 1
ATOM 711 N N . PRO A 1 96 ? 3.096 2.913 18.658 1.00 84.88 96 PRO A N 1
ATOM 712 C CA . PRO A 1 96 ? 4.442 2.383 18.410 1.00 84.88 96 PRO A CA 1
ATOM 713 C C . PRO A 1 96 ? 4.830 2.297 16.922 1.00 84.88 96 PRO A C 1
ATOM 715 O O . PRO A 1 96 ? 6.012 2.206 16.607 1.00 84.88 96 PRO A O 1
ATOM 718 N N . VAL A 1 97 ? 3.857 2.367 16.003 1.00 85.94 97 VAL A N 1
ATOM 719 C CA . VAL A 1 97 ? 4.085 2.366 14.547 1.00 85.94 97 VAL A CA 1
ATOM 720 C C . VAL A 1 97 ? 4.822 3.632 14.080 1.00 85.94 97 VAL A C 1
ATOM 722 O O . VAL A 1 97 ? 5.465 3.610 13.038 1.00 85.94 97 VAL A O 1
ATOM 725 N N . TRP A 1 98 ? 4.806 4.718 14.863 1.00 87.69 98 TRP A N 1
ATOM 726 C CA . TRP A 1 98 ? 5.574 5.930 14.555 1.00 87.69 98 TRP A CA 1
ATOM 727 C C . TRP A 1 98 ? 7.082 5.766 14.748 1.00 87.69 98 TRP A C 1
ATOM 729 O O . TRP A 1 98 ? 7.845 6.474 14.102 1.00 87.69 98 TRP A O 1
ATOM 739 N N . ILE A 1 99 ? 7.526 4.850 15.614 1.00 88.06 99 ILE A N 1
ATOM 740 C CA . ILE A 1 99 ? 8.945 4.678 15.962 1.00 88.06 99 ILE A CA 1
ATOM 741 C C . ILE A 1 99 ? 9.830 4.437 14.727 1.00 88.06 99 ILE A C 1
ATOM 743 O O . ILE A 1 99 ? 10.789 5.190 14.561 1.00 88.06 99 ILE A O 1
ATOM 747 N N . PRO A 1 100 ? 9.539 3.464 13.836 1.00 84.88 100 PRO A N 1
ATOM 748 C CA . PRO A 1 100 ? 10.363 3.256 12.644 1.00 84.88 100 PRO A CA 1
ATOM 749 C C . PRO A 1 100 ? 10.375 4.476 11.717 1.00 84.88 100 PRO A C 1
ATOM 751 O O . PRO A 1 100 ? 11.412 4.793 11.145 1.00 84.88 100 PRO A O 1
ATOM 754 N N . LEU A 1 101 ? 9.257 5.200 11.609 1.00 86.88 101 LEU A N 1
ATOM 755 C CA . LEU A 1 101 ? 9.156 6.376 10.747 1.00 86.88 101 LEU A CA 1
ATOM 756 C C . LEU A 1 101 ? 9.935 7.576 11.299 1.00 86.88 101 LEU A C 1
ATOM 758 O O . LEU A 1 101 ? 10.624 8.259 10.550 1.00 86.88 101 LEU A O 1
ATOM 762 N N . VAL A 1 102 ? 9.861 7.815 12.610 1.00 88.00 102 VAL A N 1
ATOM 763 C CA . VAL A 1 102 ? 10.659 8.845 13.288 1.00 88.00 102 VAL A CA 1
ATOM 764 C C . VAL A 1 102 ? 12.143 8.498 13.203 1.00 88.00 102 VAL A C 1
ATOM 766 O O . VAL A 1 102 ? 12.949 9.373 12.905 1.00 88.00 102 VAL A O 1
ATOM 769 N N . GLY A 1 103 ? 12.506 7.227 13.401 1.00 88.94 103 GLY A N 1
ATOM 770 C CA . GLY A 1 103 ? 13.879 6.755 13.225 1.00 88.94 103 GLY A CA 1
ATOM 771 C C . GLY A 1 103 ? 14.399 7.005 11.809 1.00 88.94 103 GLY A C 1
ATOM 772 O O . GLY A 1 103 ? 15.493 7.542 11.652 1.00 88.94 103 GLY A O 1
ATOM 773 N N . LEU A 1 104 ? 13.589 6.697 10.790 1.00 88.75 104 LEU A N 1
ATOM 774 C CA . LEU A 1 104 ? 13.915 6.977 9.392 1.00 88.75 104 LEU A CA 1
ATOM 775 C C . LEU A 1 104 ? 14.071 8.482 9.138 1.00 88.75 104 LEU A C 1
ATOM 777 O O . LEU A 1 104 ? 15.072 8.893 8.566 1.00 88.75 104 LEU A O 1
ATOM 781 N N . ALA A 1 105 ? 13.140 9.310 9.616 1.00 8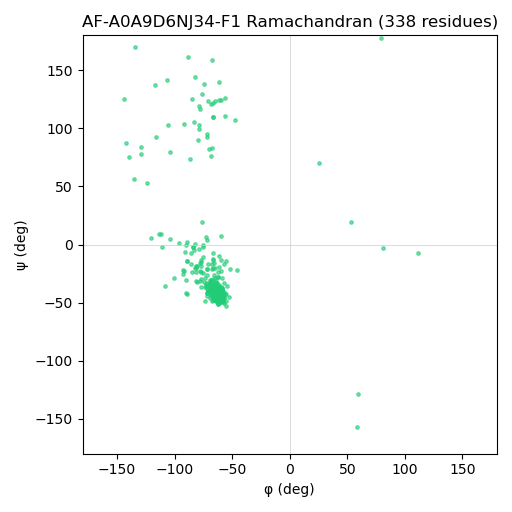8.31 105 ALA A N 1
ATOM 782 C CA . ALA A 1 105 ? 13.207 10.764 9.469 1.00 88.31 105 ALA A CA 1
ATOM 783 C C . ALA A 1 105 ? 14.449 11.374 10.132 1.00 88.31 105 ALA A C 1
ATOM 785 O O . ALA A 1 105 ? 15.096 12.238 9.542 1.00 88.31 105 ALA A O 1
ATOM 786 N N . LEU A 1 106 ? 14.817 10.901 11.325 1.00 91.31 106 LEU A N 1
ATOM 787 C CA . LEU A 1 106 ? 16.040 11.323 12.006 1.00 91.31 106 LEU A CA 1
ATOM 788 C C . LEU A 1 106 ? 17.286 10.887 11.231 1.00 91.31 106 LEU A C 1
ATOM 790 O O . LEU A 1 106 ? 18.172 11.708 11.009 1.00 91.31 106 LEU A O 1
ATOM 794 N N . ALA A 1 107 ? 17.344 9.632 10.780 1.00 90.69 107 ALA A N 1
ATOM 795 C CA . ALA A 1 107 ? 18.463 9.128 9.989 1.00 90.69 107 ALA A CA 1
ATOM 796 C C . ALA A 1 107 ? 18.630 9.912 8.678 1.00 90.69 107 ALA A C 1
ATOM 798 O O . ALA A 1 107 ? 19.740 10.326 8.350 1.00 90.69 107 ALA A O 1
ATOM 799 N N . SER A 1 108 ? 17.533 10.190 7.970 1.00 88.81 108 SER A N 1
ATOM 800 C CA . SER A 1 108 ? 17.540 11.019 6.764 1.00 88.81 108 SER A CA 1
ATOM 801 C C . SER A 1 108 ? 17.963 12.456 7.062 1.00 88.81 108 SER A C 1
ATOM 803 O O . SER A 1 108 ? 18.791 12.997 6.338 1.00 88.81 108 SER A O 1
ATOM 805 N N . GLY A 1 109 ? 17.475 13.065 8.148 1.00 89.94 109 GLY A N 1
ATOM 806 C CA . GLY A 1 109 ? 17.887 14.409 8.562 1.00 89.94 109 GLY A CA 1
ATOM 807 C C . GLY A 1 109 ? 19.387 14.500 8.854 1.00 89.94 109 GLY A C 1
ATOM 808 O O . GLY A 1 109 ? 20.058 15.402 8.357 1.00 89.94 109 GLY A O 1
ATOM 809 N N . LEU A 1 110 ? 19.938 13.528 9.587 1.00 91.88 110 LEU A N 1
ATOM 810 C CA . LEU A 1 110 ? 21.382 13.430 9.815 1.00 91.88 110 LEU A CA 1
ATOM 811 C C . LEU A 1 110 ? 22.129 13.213 8.490 1.00 91.88 110 LEU A C 1
ATOM 813 O O . LEU A 1 110 ? 23.119 13.890 8.229 1.00 91.88 110 LEU A O 1
ATOM 817 N N . SER A 1 111 ? 21.621 12.346 7.612 1.00 88.69 111 SER A N 1
ATOM 818 C CA . SER A 1 111 ? 22.218 12.112 6.293 1.00 88.69 111 SER A CA 1
ATOM 819 C C . SER A 1 111 ? 22.283 13.381 5.440 1.00 88.69 111 SER A C 1
ATOM 821 O O . SER A 1 111 ? 23.267 13.569 4.733 1.00 88.69 111 SER A O 1
ATOM 823 N N . VAL A 1 112 ? 21.276 14.260 5.505 1.00 90.38 112 VAL A N 1
ATOM 824 C CA . VAL A 1 112 ? 21.283 15.553 4.798 1.00 90.38 112 VAL A CA 1
ATOM 825 C C . VAL A 1 112 ? 22.392 16.458 5.333 1.00 90.38 112 VAL A C 1
ATOM 827 O O . VAL A 1 112 ? 23.112 17.059 4.540 1.00 90.38 112 VAL A O 1
ATOM 830 N N . LEU A 1 113 ? 22.564 16.526 6.659 1.00 92.00 113 LEU A N 1
ATOM 831 C CA . LEU A 1 113 ? 23.589 17.360 7.301 1.00 92.00 113 LEU A CA 1
ATOM 832 C C . LEU A 1 113 ? 25.020 16.920 6.956 1.00 92.00 113 LEU A C 1
ATOM 834 O O . LEU A 1 113 ? 25.910 17.764 6.879 1.00 92.00 113 LEU A O 1
ATOM 838 N N . TRP A 1 114 ? 25.237 15.621 6.735 1.00 95.19 114 TRP A N 1
ATOM 839 C CA . TRP A 1 114 ? 26.542 15.055 6.365 1.00 95.19 114 TRP A CA 1
ATOM 840 C C . TRP A 1 114 ? 26.749 14.857 4.860 1.00 95.19 114 TRP A C 1
ATOM 842 O O . TRP A 1 114 ? 27.793 14.351 4.446 1.00 95.19 114 TRP A O 1
ATOM 852 N N . SER A 1 115 ? 25.779 15.231 4.028 1.00 95.19 115 SER A N 1
ATOM 853 C CA . SER A 1 115 ? 25.858 14.967 2.597 1.00 95.19 115 SER A CA 1
ATOM 854 C C . SER A 1 115 ? 26.852 15.884 1.887 1.00 95.19 115 SER A C 1
ATOM 856 O O . SER A 1 115 ? 26.851 17.100 2.075 1.00 95.19 115 SER A O 1
ATOM 858 N N . SER A 1 116 ? 27.637 15.315 0.971 1.00 96.44 116 SER A N 1
ATOM 859 C CA . SER A 1 116 ? 28.435 16.080 0.004 1.00 96.44 116 SER A CA 1
ATOM 860 C C . SER A 1 116 ? 27.567 16.825 -1.020 1.00 96.44 116 SER A C 1
ATOM 862 O O . SER A 1 116 ? 28.050 17.730 -1.704 1.00 96.44 116 SER A O 1
ATOM 864 N N . HIS A 1 117 ? 26.290 16.447 -1.150 1.00 94.25 117 HIS A N 1
ATOM 865 C CA . HIS A 1 117 ? 25.332 16.987 -2.115 1.00 94.25 117 HIS A CA 1
ATOM 866 C C . HIS A 1 117 ? 24.034 17.396 -1.395 1.00 94.25 117 HIS A C 1
ATOM 868 O O . HIS A 1 117 ? 23.026 16.677 -1.448 1.00 94.25 117 HIS A O 1
ATOM 874 N N . PRO A 1 118 ? 24.032 18.555 -0.709 1.00 85.19 118 PRO A N 1
ATOM 875 C CA . PRO A 1 118 ? 22.930 18.953 0.164 1.00 85.19 118 PRO A CA 1
ATOM 876 C C . PRO A 1 118 ? 21.613 19.136 -0.596 1.00 85.19 118 PRO A C 1
ATOM 878 O O . PRO A 1 118 ? 20.573 18.734 -0.093 1.00 85.19 118 PRO A O 1
ATOM 881 N N . PHE A 1 119 ? 21.640 19.654 -1.829 1.00 89.06 119 PHE A N 1
ATOM 882 C CA . PHE A 1 119 ? 20.423 19.861 -2.625 1.00 89.06 119 PHE A CA 1
ATOM 883 C C . PHE A 1 119 ? 19.718 18.555 -3.001 1.00 89.06 119 PHE A C 1
ATOM 885 O O . PHE A 1 119 ? 18.523 18.426 -2.760 1.00 89.06 119 PHE A O 1
ATOM 892 N N . ALA A 1 120 ? 20.457 17.563 -3.507 1.00 86.94 120 ALA A N 1
ATOM 893 C CA . ALA A 1 120 ? 19.894 16.244 -3.809 1.00 86.94 120 ALA A CA 1
ATOM 894 C C . ALA A 1 120 ? 19.346 15.560 -2.543 1.00 86.94 120 ALA A C 1
ATOM 896 O O . ALA A 1 120 ? 18.325 14.880 -2.572 1.00 86.94 120 ALA A O 1
ATOM 897 N N . SER A 1 121 ? 20.002 15.788 -1.404 1.00 89.19 121 SER A N 1
ATOM 898 C CA . SER A 1 121 ? 19.568 15.225 -0.122 1.00 89.19 121 SER A CA 1
ATOM 899 C C . SER A 1 121 ? 18.315 15.922 0.417 1.00 89.19 121 SER A C 1
ATOM 901 O O . SER A 1 121 ? 17.447 15.269 0.990 1.00 89.19 121 SER A O 1
ATOM 903 N N . LEU A 1 122 ? 18.194 17.237 0.218 1.00 87.00 122 LEU A N 1
ATOM 904 C CA . LEU A 1 122 ? 16.995 18.006 0.558 1.00 87.00 122 LEU A CA 1
ATOM 905 C C . LEU A 1 122 ? 15.787 17.582 -0.287 1.00 87.00 122 LEU A C 1
ATOM 907 O O . LEU A 1 122 ? 14.692 17.479 0.261 1.00 87.00 122 LEU A O 1
ATOM 911 N N . GLU A 1 123 ? 15.981 17.294 -1.576 1.00 86.75 123 GLU A N 1
ATOM 912 C CA . GLU A 1 123 ? 14.927 16.763 -2.453 1.00 86.75 123 GLU A CA 1
ATOM 913 C C . GLU A 1 123 ? 14.389 15.421 -1.926 1.00 86.75 123 GLU A C 1
ATOM 915 O O . GLU A 1 123 ? 13.179 15.239 -1.775 1.00 86.75 123 GLU A O 1
ATOM 920 N N . GLU A 1 124 ? 15.278 14.508 -1.530 1.00 86.56 124 GLU A N 1
ATOM 921 C CA . GLU A 1 124 ? 14.870 13.242 -0.912 1.00 86.56 124 GLU A CA 1
ATOM 922 C C . GLU A 1 124 ? 14.193 13.459 0.455 1.00 86.56 124 GLU A C 1
ATOM 924 O O . GLU A 1 124 ? 13.204 12.805 0.793 1.00 86.56 124 GLU A O 1
ATOM 929 N N . GLY A 1 125 ? 14.658 14.449 1.225 1.00 87.56 125 GLY A N 1
ATOM 930 C CA . GLY A 1 125 ? 14.004 14.890 2.456 1.00 8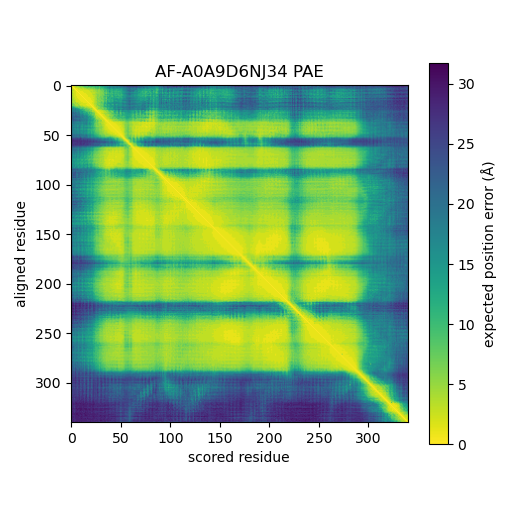7.56 125 GLY A CA 1
ATOM 931 C C . GLY A 1 125 ? 12.567 15.374 2.227 1.00 87.56 125 GLY A C 1
ATOM 932 O O . GLY A 1 125 ? 11.664 15.012 2.985 1.00 87.56 125 GLY A O 1
ATOM 933 N N . GLN A 1 126 ? 12.318 16.135 1.158 1.00 87.25 126 GLN A N 1
ATOM 934 C CA . GLN A 1 126 ? 10.975 16.578 0.769 1.00 87.25 126 GLN A CA 1
ATOM 935 C C . GLN A 1 126 ? 10.059 15.388 0.435 1.00 87.25 126 GLN A C 1
ATOM 937 O O . GLN A 1 126 ? 8.896 15.358 0.864 1.00 87.25 126 GLN A O 1
ATOM 942 N N . ARG A 1 127 ? 10.570 14.381 -0.287 1.00 86.75 127 ARG A N 1
ATOM 943 C CA . ARG A 1 127 ? 9.827 13.137 -0.559 1.00 86.75 127 ARG A CA 1
ATOM 944 C C . ARG A 1 127 ? 9.461 12.425 0.738 1.00 86.75 127 ARG A C 1
ATOM 946 O O . ARG A 1 127 ? 8.298 12.067 0.934 1.00 86.75 127 ARG A O 1
ATOM 953 N N . LEU A 1 128 ? 10.407 12.307 1.669 1.00 89.25 128 LEU A N 1
ATOM 954 C CA . LEU A 1 128 ? 10.155 11.685 2.966 1.00 89.25 128 LEU A CA 1
ATOM 955 C C . LEU A 1 128 ? 9.069 12.417 3.763 1.00 89.25 128 LEU A C 1
ATOM 957 O O . LEU A 1 128 ? 8.183 11.764 4.310 1.00 89.25 128 LEU A O 1
ATOM 961 N N . VAL A 1 129 ? 9.076 13.754 3.789 1.00 88.19 129 VAL A N 1
ATOM 962 C CA . VAL A 1 129 ? 8.011 14.545 4.436 1.00 88.19 129 VAL A CA 1
ATOM 963 C C . VAL A 1 129 ? 6.642 14.225 3.831 1.00 88.19 129 VAL A C 1
ATOM 965 O O . VAL A 1 129 ? 5.670 14.043 4.566 1.00 88.19 129 VAL A O 1
ATOM 968 N N . THR A 1 130 ? 6.568 14.087 2.506 1.00 89.25 130 THR A N 1
ATOM 969 C CA . THR A 1 130 ? 5.335 13.701 1.802 1.00 89.25 130 THR A CA 1
ATOM 970 C C . THR A 1 130 ? 4.843 12.323 2.255 1.00 89.25 130 THR A C 1
ATOM 972 O O . THR A 1 130 ? 3.661 12.152 2.566 1.00 89.25 130 THR A O 1
ATOM 975 N N . TYR A 1 131 ? 5.744 11.343 2.359 1.00 88.94 131 TYR A N 1
ATOM 976 C CA . TYR A 1 131 ? 5.403 9.995 2.821 1.00 88.94 131 TYR A CA 1
ATOM 977 C C . TYR A 1 131 ? 4.996 9.966 4.299 1.00 88.94 131 TYR A C 1
ATOM 979 O O . TYR A 1 131 ? 4.031 9.287 4.652 1.00 88.94 131 TYR A O 1
ATOM 987 N N . VAL A 1 132 ? 5.667 10.742 5.157 1.00 89.75 132 VAL A N 1
ATOM 988 C CA . VAL A 1 132 ? 5.309 10.896 6.577 1.00 89.75 132 VAL A CA 1
ATOM 989 C C . VAL A 1 132 ? 3.911 11.491 6.722 1.00 89.75 132 VAL A C 1
ATOM 991 O O . VAL A 1 132 ? 3.116 11.010 7.531 1.00 89.75 132 VAL A O 1
ATOM 994 N N . LEU A 1 133 ? 3.584 12.504 5.917 1.00 89.50 133 LEU A N 1
ATOM 995 C CA . LEU A 1 133 ? 2.264 13.125 5.905 1.00 89.50 133 LEU A CA 1
ATOM 996 C C . LEU A 1 133 ? 1.180 12.133 5.463 1.00 89.50 133 LEU A C 1
ATOM 998 O O . LEU A 1 133 ? 0.163 11.996 6.145 1.00 89.50 133 LEU A O 1
ATOM 1002 N N . LEU A 1 134 ? 1.409 11.396 4.371 1.00 91.12 134 LEU A N 1
ATOM 1003 C CA . LEU A 1 134 ? 0.498 10.337 3.924 1.00 91.12 134 LEU A CA 1
ATOM 1004 C C . LEU A 1 134 ? 0.293 9.271 5.000 1.00 91.12 134 LEU A C 1
ATOM 1006 O O . LEU A 1 134 ? -0.844 8.879 5.261 1.00 91.12 134 LEU A O 1
ATOM 1010 N N . PHE A 1 135 ? 1.372 8.831 5.648 1.00 91.31 135 PHE A N 1
ATOM 1011 C CA . PHE A 1 135 ? 1.306 7.875 6.747 1.00 91.31 135 PHE A CA 1
ATOM 1012 C C . PHE A 1 135 ? 0.469 8.413 7.913 1.00 91.31 135 PHE A C 1
ATOM 1014 O O . PHE A 1 135 ? -0.408 7.707 8.411 1.00 91.31 135 PHE A O 1
ATOM 1021 N N . ALA A 1 136 ? 0.691 9.666 8.320 1.00 89.88 136 ALA A N 1
ATOM 1022 C CA . ALA A 1 136 ? -0.051 10.311 9.400 1.00 89.88 136 ALA A CA 1
ATOM 1023 C C . ALA A 1 136 ? -1.559 10.334 9.115 1.00 89.88 136 ALA A C 1
ATOM 1025 O O . ALA A 1 136 ? -2.365 9.936 9.964 1.00 89.88 136 ALA A O 1
ATOM 1026 N N . VAL A 1 137 ? -1.935 10.745 7.898 1.00 90.88 137 VAL A N 1
ATOM 1027 C CA . VAL A 1 137 ? -3.335 10.774 7.467 1.00 90.88 137 VAL A CA 1
ATOM 1028 C C . VAL A 1 137 ? -3.902 9.359 7.410 1.00 90.88 137 VAL A C 1
ATOM 1030 O O . VAL A 1 137 ? -4.967 9.110 7.972 1.00 90.88 137 VAL A O 1
ATOM 1033 N N . ALA A 1 138 ? -3.196 8.406 6.798 1.00 91.25 138 ALA A N 1
ATOM 1034 C CA . ALA A 1 138 ? -3.649 7.021 6.706 1.00 91.25 138 ALA A CA 1
ATOM 1035 C C . ALA A 1 138 ? -3.880 6.403 8.094 1.00 91.25 138 ALA A C 1
ATOM 1037 O O . ALA A 1 138 ? -4.933 5.813 8.334 1.00 91.25 138 ALA A O 1
ATOM 1038 N N . LEU A 1 139 ? -2.945 6.592 9.030 1.00 90.38 139 LEU A N 1
ATOM 1039 C CA . LEU A 1 139 ? -3.052 6.081 10.394 1.00 90.38 139 LEU A CA 1
ATOM 1040 C C . LEU A 1 139 ? -4.252 6.685 11.132 1.00 90.38 139 LEU A C 1
ATOM 1042 O O . LEU A 1 139 ? -4.998 5.953 11.784 1.00 90.38 139 LEU A O 1
ATOM 1046 N N . HIS A 1 140 ? -4.468 7.996 10.996 1.00 89.31 140 HIS A N 1
ATOM 1047 C CA . HIS A 1 140 ? -5.641 8.661 11.559 1.00 89.31 140 HIS A CA 1
ATOM 1048 C C . HIS A 1 140 ? -6.942 8.061 10.998 1.00 89.31 140 HIS A C 1
ATOM 1050 O O . HIS A 1 140 ? -7.846 7.700 11.754 1.00 89.31 140 HIS A O 1
ATOM 1056 N N . GLN A 1 141 ? -7.010 7.872 9.678 1.00 89.12 141 GLN A N 1
ATOM 1057 C CA . GLN A 1 141 ? -8.197 7.339 9.010 1.00 89.12 141 GLN A CA 1
ATOM 1058 C C . GLN A 1 141 ? -8.463 5.858 9.330 1.00 89.12 141 GLN A C 1
ATOM 1060 O O . GLN A 1 141 ? -9.619 5.437 9.416 1.00 89.12 141 GLN A O 1
ATOM 1065 N N . MET A 1 142 ? -7.421 5.063 9.590 1.00 89.56 142 MET A N 1
ATOM 1066 C CA . MET A 1 142 ? -7.546 3.654 9.994 1.00 89.56 142 MET A CA 1
ATOM 1067 C C . MET A 1 142 ? -8.188 3.451 11.378 1.00 89.56 142 MET A C 1
ATOM 1069 O O . MET A 1 142 ? -8.599 2.325 11.698 1.00 89.56 142 MET A O 1
ATOM 1073 N N . GLY A 1 143 ? -8.335 4.518 12.175 1.00 86.44 143 GLY A N 1
ATOM 1074 C CA . GLY A 1 143 ? -9.105 4.496 13.419 1.00 86.44 143 GLY A CA 1
ATOM 1075 C C . GLY A 1 143 ? -10.557 4.051 13.203 1.00 86.44 143 GLY A C 1
ATOM 1076 O O . GLY A 1 143 ? -11.109 3.320 14.026 1.00 86.44 143 GLY A O 1
ATOM 1077 N N . ARG A 1 144 ? -11.148 4.384 12.047 1.00 87.06 144 ARG A N 1
ATOM 1078 C CA . ARG A 1 144 ? -12.500 3.951 11.665 1.00 87.06 144 ARG A CA 1
ATOM 1079 C C . ARG A 1 144 ? -12.448 2.562 11.013 1.00 87.06 144 ARG A C 1
ATOM 1081 O O . ARG A 1 144 ? -11.717 2.338 10.048 1.00 87.06 144 ARG A O 1
ATOM 1088 N N . THR A 1 145 ? -13.219 1.608 11.539 1.00 89.00 145 THR A N 1
ATOM 1089 C CA . THR A 1 145 ? -13.240 0.203 11.077 1.00 89.00 145 THR A CA 1
ATOM 1090 C C . THR A 1 145 ? -13.656 0.066 9.614 1.00 89.00 145 THR A C 1
ATOM 1092 O O . THR A 1 145 ? -13.040 -0.705 8.880 1.00 89.00 145 THR A O 1
ATOM 1095 N N . GLU A 1 146 ? -14.649 0.842 9.181 1.00 90.12 146 GLU A N 1
ATOM 1096 C CA . GLU A 1 146 ? -15.142 0.864 7.800 1.00 90.12 146 GLU A CA 1
ATOM 1097 C C . GLU A 1 146 ? -14.062 1.338 6.822 1.00 90.12 146 GLU A C 1
ATOM 1099 O O . GLU A 1 146 ? -13.759 0.646 5.855 1.00 90.12 146 GLU A O 1
ATOM 1104 N N . ILE A 1 147 ? -13.400 2.463 7.114 1.00 90.00 147 ILE A N 1
ATOM 1105 C CA . ILE A 1 147 ? -12.331 3.002 6.259 1.00 90.00 147 ILE A CA 1
ATOM 1106 C C . ILE A 1 147 ? -11.155 2.032 6.185 1.00 90.00 147 ILE A C 1
ATOM 1108 O O . ILE A 1 147 ? -10.637 1.766 5.103 1.00 90.00 147 ILE A O 1
ATOM 1112 N N . ARG A 1 148 ? -10.747 1.463 7.323 1.00 92.25 148 ARG A N 1
ATOM 1113 C CA . ARG A 1 148 ? -9.694 0.442 7.371 1.00 92.25 148 ARG A CA 1
ATOM 1114 C C . ARG A 1 148 ? -10.040 -0.747 6.482 1.00 92.25 148 ARG A C 1
ATOM 1116 O O . ARG A 1 148 ? -9.175 -1.274 5.784 1.00 92.25 148 ARG A O 1
ATOM 1123 N N . ALA A 1 149 ? -11.306 -1.162 6.500 1.00 91.12 149 ALA A N 1
ATOM 1124 C CA . ALA A 1 149 ? -11.774 -2.251 5.672 1.00 91.12 149 ALA A CA 1
ATOM 1125 C C . ALA A 1 149 ? -11.721 -1.899 4.174 1.00 91.12 149 ALA A C 1
ATOM 1127 O O . ALA A 1 149 ? -11.236 -2.708 3.373 1.00 91.12 149 ALA A O 1
ATOM 1128 N N . THR A 1 150 ? -12.162 -0.697 3.807 1.00 92.69 150 THR A N 1
ATOM 1129 C CA . THR A 1 150 ? -12.105 -0.192 2.432 1.00 92.69 150 THR A CA 1
ATOM 1130 C C . THR A 1 150 ? -10.665 -0.073 1.945 1.00 92.69 150 THR A C 1
ATOM 1132 O O . THR A 1 150 ? -10.336 -0.677 0.932 1.00 92.69 150 THR A O 1
ATOM 1135 N N . LEU A 1 151 ? -9.774 0.578 2.702 1.00 91.94 151 LEU A N 1
ATOM 1136 C CA . LEU A 1 151 ? -8.353 0.717 2.356 1.00 91.94 151 LEU A CA 1
ATOM 1137 C C . LEU A 1 151 ? -7.676 -0.638 2.154 1.00 91.94 151 LEU A C 1
ATOM 1139 O O . LEU A 1 151 ? -6.988 -0.835 1.157 1.00 91.94 151 LEU A O 1
ATOM 1143 N N . ALA A 1 152 ? -7.909 -1.594 3.058 1.00 94.12 152 ALA A N 1
ATOM 1144 C CA . ALA A 1 152 ? -7.371 -2.941 2.907 1.00 94.12 152 ALA A CA 1
ATOM 1145 C C . ALA A 1 152 ? -7.870 -3.611 1.617 1.00 94.12 152 ALA A C 1
ATOM 1147 O O . ALA A 1 152 ? -7.094 -4.254 0.921 1.00 94.12 152 ALA A O 1
ATOM 1148 N N . THR A 1 153 ? -9.152 -3.443 1.285 1.00 94.00 153 THR A N 1
ATOM 1149 C CA . THR A 1 153 ? -9.736 -3.999 0.054 1.00 94.00 153 THR A CA 1
ATOM 1150 C C . THR A 1 153 ? -9.135 -3.342 -1.186 1.00 94.00 153 THR A C 1
ATOM 1152 O O . THR A 1 153 ? -8.771 -4.050 -2.118 1.00 94.00 153 THR A O 1
ATOM 1155 N N . THR A 1 154 ? -8.959 -2.019 -1.174 1.00 93.38 154 THR A N 1
ATOM 1156 C CA . THR A 1 154 ? -8.325 -1.266 -2.263 1.00 93.38 154 THR A CA 1
ATOM 1157 C C . THR A 1 154 ? -6.883 -1.711 -2.488 1.00 93.38 154 THR A C 1
ATOM 1159 O O . THR A 1 154 ? -6.511 -1.987 -3.623 1.00 93.38 154 THR A O 1
ATOM 1162 N N . VAL A 1 155 ? -6.086 -1.847 -1.420 1.00 94.88 155 VAL A N 1
ATOM 1163 C CA . VAL A 1 155 ? -4.697 -2.333 -1.502 1.00 94.88 155 VAL A CA 1
ATOM 1164 C C . VAL A 1 155 ? -4.645 -3.754 -2.066 1.00 94.88 155 VAL A C 1
ATOM 1166 O O . VAL A 1 155 ? -3.830 -4.031 -2.939 1.00 94.88 155 VAL A O 1
ATOM 1169 N N . ILE A 1 156 ? -5.525 -4.650 -1.607 1.00 96.38 156 ILE A N 1
ATOM 1170 C CA . ILE A 1 156 ? -5.585 -6.031 -2.108 1.00 96.38 156 ILE A CA 1
ATOM 1171 C C . ILE A 1 156 ? -5.992 -6.060 -3.584 1.00 96.38 156 ILE A C 1
ATOM 1173 O O . ILE A 1 156 ? -5.397 -6.806 -4.352 1.00 96.38 156 ILE A O 1
ATOM 1177 N N . LEU A 1 157 ? -6.981 -5.260 -3.990 1.00 95.06 157 LEU A N 1
ATOM 1178 C CA . LEU A 1 157 ? -7.445 -5.214 -5.376 1.00 95.06 157 LEU A CA 1
ATOM 1179 C C . LEU A 1 157 ? -6.370 -4.649 -6.309 1.00 95.06 157 LEU A C 1
ATOM 1181 O O . LEU A 1 157 ? -6.079 -5.260 -7.332 1.00 95.06 157 LEU A O 1
ATOM 1185 N N . ALA A 1 158 ? -5.748 -3.529 -5.936 1.00 94.06 158 ALA A N 1
ATOM 1186 C CA . ALA A 1 158 ? -4.632 -2.953 -6.681 1.00 94.06 158 ALA A CA 1
ATOM 1187 C C . ALA A 1 158 ? -3.448 -3.934 -6.748 1.00 94.06 158 ALA A C 1
ATOM 1189 O O . ALA A 1 158 ? -2.885 -4.145 -7.817 1.00 94.06 158 ALA A O 1
ATOM 1190 N N . GLY A 1 159 ? -3.140 -4.617 -5.641 1.00 96.06 159 GLY A N 1
ATOM 1191 C CA . GLY A 1 159 ? -2.151 -5.693 -5.595 1.00 96.06 159 GLY A CA 1
ATOM 1192 C C . GLY A 1 159 ? -2.499 -6.884 -6.488 1.00 96.06 159 GLY A C 1
ATOM 1193 O O . GLY A 1 159 ? -1.607 -7.457 -7.097 1.00 96.06 159 GLY A O 1
ATOM 1194 N N . ALA A 1 160 ? -3.776 -7.251 -6.611 1.00 96.56 160 ALA A N 1
ATOM 1195 C CA . ALA A 1 160 ? -4.215 -8.332 -7.491 1.00 96.56 160 ALA A CA 1
ATOM 1196 C C . ALA A 1 160 ? -4.051 -7.965 -8.972 1.00 96.56 160 ALA A C 1
ATOM 1198 O O . ALA A 1 160 ? -3.579 -8.787 -9.754 1.00 96.56 160 ALA A O 1
ATOM 1199 N N . ILE A 1 161 ? -4.415 -6.731 -9.343 1.00 94.25 161 ILE A N 1
ATOM 1200 C CA . ILE A 1 161 ? -4.220 -6.198 -10.700 1.00 94.25 161 ILE A CA 1
ATOM 1201 C C . ILE A 1 161 ? -2.727 -6.202 -11.039 1.00 94.25 161 ILE A C 1
ATOM 1203 O O . ILE A 1 161 ? -2.330 -6.744 -12.071 1.00 94.25 161 ILE A O 1
ATOM 1207 N N . GLU A 1 162 ? -1.904 -5.683 -10.126 1.00 94.56 162 GLU A N 1
ATOM 1208 C CA . GLU A 1 162 ? -0.449 -5.692 -10.256 1.00 94.56 162 GLU A CA 1
ATOM 1209 C C . GLU A 1 162 ? 0.101 -7.112 -10.401 1.00 94.56 162 GLU A C 1
ATOM 1211 O O . GLU A 1 162 ? 0.927 -7.384 -11.268 1.00 94.56 162 GLU A O 1
ATOM 1216 N N . ALA A 1 163 ? -0.388 -8.040 -9.577 1.00 97.00 163 ALA A N 1
ATOM 1217 C CA . ALA A 1 163 ? 0.064 -9.419 -9.576 1.00 97.00 163 ALA A CA 1
ATOM 1218 C C . ALA A 1 163 ? -0.218 -10.121 -10.906 1.00 97.00 163 ALA A C 1
ATOM 1220 O O . ALA A 1 163 ? 0.657 -10.798 -11.443 1.00 97.00 163 ALA A O 1
ATOM 1221 N N . VAL A 1 164 ? -1.418 -9.932 -11.461 1.00 95.75 164 VAL A N 1
ATOM 1222 C CA . VAL A 1 164 ? -1.764 -10.460 -12.786 1.00 95.75 164 VAL A CA 1
ATOM 1223 C C . VAL A 1 164 ? -0.823 -9.888 -13.844 1.00 95.75 164 VAL A C 1
ATOM 1225 O O . VAL A 1 164 ? -0.287 -10.650 -14.646 1.00 95.75 164 VAL A O 1
ATOM 1228 N N . TYR A 1 165 ? -0.564 -8.579 -13.815 1.00 93.69 165 TYR A N 1
ATOM 1229 C CA . TYR A 1 165 ? 0.322 -7.939 -14.785 1.00 93.69 165 TYR A CA 1
ATOM 1230 C C . TYR A 1 165 ? 1.769 -8.449 -14.694 1.00 93.69 165 TYR A C 1
ATOM 1232 O O . TYR A 1 165 ? 2.358 -8.822 -15.707 1.00 93.69 165 TYR A O 1
ATOM 1240 N N . VAL A 1 166 ? 2.317 -8.563 -13.482 1.00 94.31 166 VAL A N 1
ATOM 1241 C CA . VAL A 1 166 ? 3.661 -9.114 -13.241 1.00 94.31 166 VAL A CA 1
ATOM 1242 C C . VAL A 1 166 ? 3.774 -10.565 -13.709 1.00 94.31 166 VAL A C 1
ATOM 1244 O O . VAL A 1 166 ? 4.793 -10.950 -14.281 1.00 94.31 166 VAL A O 1
ATOM 1247 N N . LEU A 1 167 ? 2.744 -11.386 -13.490 1.00 95.88 167 LEU A N 1
ATOM 1248 C CA . LEU A 1 167 ? 2.746 -12.779 -13.942 1.00 95.88 167 LEU A CA 1
ATOM 1249 C C . LEU A 1 167 ? 2.661 -12.890 -15.469 1.00 95.88 167 LEU A C 1
ATOM 1251 O O . LEU A 1 167 ? 3.318 -13.761 -16.045 1.00 95.88 167 LEU A O 1
ATOM 1255 N N . LEU A 1 168 ? 1.913 -12.000 -16.130 1.00 93.44 168 LEU A N 1
ATOM 1256 C CA . LEU A 1 168 ? 1.909 -11.895 -17.593 1.00 93.44 168 LEU A CA 1
ATOM 1257 C C . LEU A 1 168 ? 3.302 -11.518 -18.110 1.00 93.44 168 LEU A C 1
ATOM 1259 O O . LEU A 1 168 ? 3.856 -12.258 -18.916 1.00 93.44 168 LEU A O 1
ATOM 1263 N N . GLN A 1 169 ? 3.906 -10.462 -17.556 1.00 91.75 169 GLN A N 1
ATOM 1264 C CA . GLN A 1 169 ? 5.278 -10.041 -17.858 1.00 91.75 169 GLN A CA 1
ATOM 1265 C C . GLN A 1 169 ? 6.304 -11.176 -17.691 1.00 91.75 169 GLN A C 1
ATOM 1267 O O . GLN A 1 169 ? 7.166 -11.393 -18.545 1.00 91.75 169 GLN A O 1
ATOM 1272 N N . TYR A 1 170 ? 6.200 -11.926 -16.591 1.00 92.44 170 TYR A N 1
ATOM 1273 C CA . TYR A 1 170 ? 7.098 -13.037 -16.290 1.00 92.44 170 TYR A CA 1
ATOM 1274 C C . TYR A 1 170 ? 6.978 -14.181 -17.306 1.00 92.44 170 TYR A C 1
ATOM 1276 O O . TYR A 1 170 ? 7.991 -14.739 -17.728 1.00 92.44 170 TYR A O 1
ATOM 1284 N N . SER A 1 171 ? 5.747 -14.542 -17.682 1.00 92.56 171 SER A N 1
ATOM 1285 C CA . SER A 1 171 ? 5.463 -15.744 -18.476 1.00 92.56 171 SER A CA 1
ATOM 1286 C C . SER A 1 171 ? 5.495 -15.514 -19.985 1.00 92.56 171 SER A C 1
ATOM 1288 O O . SER A 1 171 ? 6.044 -16.341 -20.710 1.00 92.56 171 SER A O 1
ATOM 1290 N N . LEU A 1 172 ? 4.927 -14.405 -20.457 1.00 90.88 172 LEU A N 1
ATOM 1291 C CA . LEU A 1 172 ? 4.712 -14.127 -21.879 1.00 90.88 172 LEU A CA 1
ATOM 1292 C C . LEU A 1 172 ? 5.600 -12.995 -22.411 1.00 90.88 172 LEU A C 1
ATOM 1294 O O . LEU A 1 172 ? 5.556 -12.703 -23.602 1.00 90.88 172 LEU A O 1
ATOM 1298 N N . GLY A 1 173 ? 6.413 -12.377 -21.550 1.00 87.25 173 GLY A N 1
ATOM 1299 C CA . GLY A 1 173 ? 6.998 -11.072 -21.847 1.00 87.25 173 GLY A CA 1
ATOM 1300 C C . GLY A 1 173 ? 5.986 -9.957 -21.594 1.00 87.25 173 GLY A C 1
ATOM 1301 O O . GLY A 1 173 ? 4.855 -10.206 -21.174 1.00 87.25 173 GLY A O 1
ATOM 1302 N N . ASP A 1 174 ? 6.403 -8.710 -21.785 1.00 84.44 174 ASP A N 1
ATOM 1303 C CA . ASP A 1 174 ? 5.515 -7.582 -21.528 1.00 84.44 174 ASP A CA 1
ATOM 1304 C C . ASP A 1 174 ? 4.522 -7.386 -22.693 1.00 84.44 174 ASP A C 1
ATOM 1306 O O . ASP A 1 174 ? 4.946 -7.153 -23.825 1.00 84.44 174 ASP A O 1
ATOM 1310 N N . PRO A 1 175 ? 3.201 -7.489 -22.446 1.00 79.25 175 PRO A N 1
ATOM 1311 C CA . PRO A 1 175 ? 2.195 -7.389 -23.502 1.00 79.25 175 PRO A CA 1
ATOM 1312 C C . PRO A 1 175 ? 1.931 -5.948 -23.969 1.00 79.25 175 PRO A C 1
ATOM 1314 O O . PRO A 1 175 ? 1.248 -5.751 -24.972 1.00 79.25 175 PRO A O 1
ATOM 1317 N N . ILE A 1 176 ? 2.408 -4.946 -23.226 1.00 80.62 176 ILE A N 1
ATOM 1318 C CA . ILE A 1 176 ? 2.175 -3.517 -23.479 1.00 80.62 176 ILE A CA 1
ATOM 1319 C C . ILE A 1 176 ? 3.456 -2.845 -23.992 1.00 80.62 176 ILE A C 1
ATOM 1321 O O . ILE A 1 176 ? 3.391 -1.957 -24.843 1.00 80.62 176 ILE A O 1
ATOM 1325 N N . PHE A 1 177 ? 4.618 -3.265 -23.494 1.00 76.62 177 PHE A N 1
ATOM 1326 C CA . PHE A 1 177 ? 5.914 -2.649 -23.751 1.00 76.62 177 PHE A CA 1
ATOM 1327 C C . PHE A 1 177 ? 6.860 -3.604 -24.474 1.00 76.62 177 PHE A C 1
ATOM 1329 O O . PHE A 1 177 ? 7.022 -4.759 -24.092 1.00 76.62 177 PHE A O 1
ATOM 1336 N N . VAL A 1 178 ? 7.585 -3.091 -25.468 1.00 74.50 178 VAL A N 1
ATOM 1337 C CA . VAL A 1 178 ? 8.680 -3.842 -26.092 1.00 74.50 178 VAL A CA 1
ATOM 1338 C C . VAL A 1 178 ? 9.835 -3.906 -25.096 1.00 74.50 178 VAL A C 1
ATOM 1340 O O . VAL A 1 178 ? 10.624 -2.974 -24.958 1.00 74.50 178 VAL A O 1
ATOM 1343 N N . THR A 1 179 ? 9.882 -4.998 -24.343 1.00 72.50 179 THR A N 1
ATOM 1344 C CA . THR A 1 179 ? 10.888 -5.264 -23.299 1.00 72.50 179 THR A CA 1
ATOM 1345 C C . THR A 1 179 ? 11.816 -6.409 -23.691 1.00 72.50 179 THR A C 1
ATOM 1347 O O . THR A 1 179 ? 12.625 -6.870 -22.878 1.00 72.50 179 THR A O 1
ATOM 1350 N N . ASP A 1 180 ? 11.712 -6.853 -24.946 1.00 67.25 180 ASP A N 1
ATOM 1351 C CA . ASP A 1 180 ? 12.524 -7.909 -25.528 1.00 67.25 180 ASP A CA 1
ATOM 1352 C C . ASP A 1 180 ? 14.005 -7.545 -25.382 1.00 67.25 180 ASP A C 1
ATOM 1354 O O . ASP A 1 180 ? 14.504 -6.587 -25.969 1.00 67.25 180 ASP A O 1
ATOM 1358 N N . GLY A 1 181 ? 14.702 -8.294 -24.527 1.00 72.69 181 GLY A N 1
ATOM 1359 C CA . GLY A 1 181 ? 16.117 -8.082 -24.223 1.00 72.69 181 GLY A CA 1
ATOM 1360 C C . GLY A 1 181 ? 16.421 -7.576 -22.812 1.00 72.69 181 GLY A C 1
ATOM 1361 O O . GLY A 1 181 ? 17.593 -7.578 -22.437 1.00 72.69 181 GLY A O 1
ATOM 1362 N N . LEU A 1 182 ? 15.426 -7.209 -21.991 1.00 80.06 182 LEU A N 1
ATOM 1363 C CA . LEU A 1 182 ? 15.686 -6.893 -20.581 1.00 80.06 182 LEU A CA 1
ATOM 1364 C C . LEU A 1 182 ? 16.091 -8.167 -19.812 1.00 80.06 182 LEU A C 1
ATOM 1366 O O . LEU A 1 182 ? 15.325 -9.134 -19.760 1.00 80.06 182 LEU A O 1
ATOM 1370 N N . PRO A 1 183 ? 17.285 -8.208 -19.191 1.00 79.75 183 PRO A N 1
ATOM 1371 C CA . PRO A 1 183 ? 17.758 -9.411 -18.524 1.00 79.75 183 PRO A CA 1
ATOM 1372 C C . PRO A 1 183 ? 17.185 -9.558 -17.105 1.00 79.75 183 PRO A C 1
ATOM 1374 O O . PRO A 1 183 ? 17.069 -8.599 -16.334 1.00 79.75 183 PRO A O 1
ATOM 1377 N N . GLY A 1 184 ? 16.908 -10.806 -16.718 1.00 82.38 184 GLY A N 1
ATOM 1378 C CA . GLY A 1 184 ? 16.624 -11.194 -15.334 1.00 82.38 184 GLY A CA 1
ATOM 1379 C C . GLY A 1 184 ? 15.415 -10.481 -14.720 1.00 82.38 184 GLY A C 1
ATOM 1380 O O . GLY A 1 184 ? 14.332 -10.465 -15.300 1.00 82.38 184 GLY A O 1
ATOM 1381 N N . LYS A 1 185 ? 15.602 -9.891 -13.530 1.00 80.38 185 LYS A N 1
ATOM 1382 C CA . LYS A 1 185 ? 14.529 -9.246 -12.745 1.00 80.38 185 LYS A CA 1
ATOM 1383 C C . LYS A 1 185 ? 13.857 -8.058 -13.443 1.00 80.38 185 LYS A C 1
ATOM 1385 O O . LYS A 1 185 ? 12.760 -7.664 -13.070 1.00 80.38 185 LYS A O 1
ATOM 1390 N N . TRP A 1 186 ? 14.510 -7.471 -14.446 1.00 84.62 186 TRP A N 1
ATOM 1391 C CA . TRP A 1 186 ? 13.963 -6.342 -15.198 1.00 84.62 186 TRP A CA 1
ATOM 1392 C C . TRP A 1 186 ? 12.867 -6.751 -16.179 1.00 84.62 186 TRP A C 1
ATOM 1394 O O . TRP A 1 186 ? 12.274 -5.880 -16.794 1.00 84.62 186 TRP A O 1
ATOM 1404 N N . ARG A 1 187 ? 12.556 -8.047 -16.292 1.00 85.25 187 ARG A N 1
ATOM 1405 C CA . ARG A 1 187 ? 11.390 -8.535 -17.040 1.00 85.25 187 ARG A CA 1
ATOM 1406 C C . ARG A 1 187 ? 10.076 -8.361 -16.285 1.00 85.25 187 ARG A C 1
ATOM 1408 O O . ARG A 1 187 ? 9.032 -8.403 -16.906 1.00 85.25 187 ARG A O 1
ATOM 1415 N N . THR A 1 188 ? 10.126 -8.163 -14.969 1.00 89.00 188 THR A N 1
ATOM 1416 C CA . THR A 1 188 ? 8.959 -8.126 -14.072 1.00 89.00 188 THR A CA 1
ATOM 1417 C C . THR A 1 188 ? 8.915 -6.819 -13.293 1.00 89.00 188 THR A C 1
ATOM 1419 O O . THR A 1 188 ? 8.905 -6.798 -12.061 1.00 89.00 188 THR A O 1
ATOM 1422 N N . PHE A 1 189 ? 8.978 -5.703 -14.012 1.00 88.38 189 PHE A N 1
ATOM 1423 C CA . PHE A 1 189 ? 8.960 -4.371 -13.410 1.00 88.38 189 PHE A CA 1
ATOM 1424 C C . PHE A 1 189 ? 7.556 -3.912 -13.012 1.00 88.38 189 PHE A C 1
ATOM 1426 O O . PHE A 1 189 ? 7.421 -2.851 -12.402 1.00 88.38 189 PHE A O 1
ATOM 1433 N N . GLY A 1 190 ? 6.536 -4.716 -13.314 1.00 89.75 190 GLY A N 1
ATOM 1434 C CA . GLY A 1 190 ? 5.146 -4.437 -13.014 1.00 89.75 190 GLY A CA 1
ATOM 1435 C C . GLY A 1 190 ? 4.679 -3.139 -13.648 1.00 89.75 190 GLY A C 1
ATOM 1436 O O . GLY A 1 190 ? 5.265 -2.626 -14.602 1.00 89.75 190 GLY A O 1
ATOM 1437 N N . THR A 1 191 ? 3.634 -2.569 -13.084 1.00 88.00 191 THR A N 1
ATOM 1438 C CA . THR A 1 191 ? 3.147 -1.261 -13.493 1.00 88.00 191 THR A CA 1
ATOM 1439 C C . THR A 1 191 ? 3.957 -0.137 -12.874 1.00 88.00 191 THR A C 1
ATOM 1441 O O . THR A 1 191 ? 3.972 0.970 -13.405 1.00 88.00 191 THR A O 1
ATOM 1444 N N . LEU A 1 192 ? 4.706 -0.405 -11.795 1.00 86.12 192 LEU A N 1
ATOM 1445 C CA . LEU A 1 192 ? 5.531 0.593 -11.116 1.00 86.12 192 LEU A CA 1
ATOM 1446 C C . LEU A 1 192 ? 6.817 0.948 -11.876 1.00 86.12 192 LEU A C 1
ATOM 1448 O O . LEU A 1 192 ? 7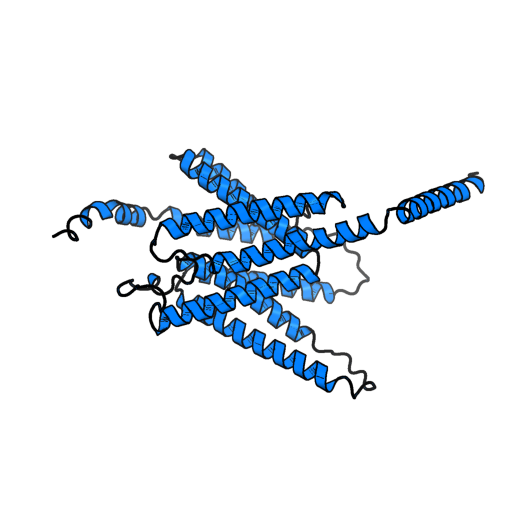.403 1.987 -11.579 1.00 86.12 192 LEU A O 1
ATOM 1452 N N . GLY A 1 193 ? 7.191 0.211 -12.927 1.00 83.81 193 GLY A N 1
ATOM 1453 C CA . GLY A 1 193 ? 8.354 0.549 -13.765 1.00 83.81 193 GLY A CA 1
ATOM 1454 C C . GLY A 1 193 ? 9.688 0.101 -13.165 1.00 83.81 193 GLY A C 1
ATOM 1455 O O . GLY A 1 193 ? 10.735 0.235 -13.793 1.00 83.81 193 GLY A O 1
ATOM 1456 N N . ASN A 1 194 ? 9.665 -0.466 -11.957 1.00 86.81 194 ASN A N 1
ATOM 1457 C CA . ASN A 1 194 ? 10.841 -0.963 -11.265 1.00 86.81 194 ASN A CA 1
ATOM 1458 C C . ASN A 1 194 ? 10.480 -2.236 -10.482 1.00 86.81 194 ASN A C 1
ATOM 1460 O O . ASN A 1 194 ? 9.582 -2.188 -9.639 1.00 86.81 194 ASN A O 1
ATOM 1464 N N . PRO A 1 195 ? 11.191 -3.361 -10.688 1.00 90.06 195 PRO A N 1
ATOM 1465 C CA . PRO A 1 195 ? 10.868 -4.622 -10.018 1.00 90.06 195 PRO A CA 1
ATOM 1466 C C . PRO A 1 195 ? 11.002 -4.544 -8.493 1.00 90.06 195 PRO A C 1
ATOM 1468 O O . PRO A 1 195 ? 10.290 -5.250 -7.783 1.00 90.06 195 PRO A O 1
ATOM 1471 N N . ASN A 1 196 ? 11.877 -3.677 -7.970 1.00 91.12 196 ASN A N 1
ATOM 1472 C CA . ASN A 1 196 ? 12.002 -3.481 -6.528 1.00 91.12 196 ASN A CA 1
ATOM 1473 C C . ASN A 1 196 ? 10.753 -2.788 -5.962 1.00 91.12 196 ASN A C 1
ATOM 1475 O O . ASN A 1 196 ? 10.202 -3.266 -4.978 1.00 91.12 196 ASN A O 1
ATOM 1479 N N . TRP A 1 197 ? 10.273 -1.720 -6.607 1.00 89.94 197 TRP A N 1
ATOM 1480 C CA . TRP A 1 197 ? 9.075 -0.991 -6.168 1.00 89.94 197 TRP A CA 1
ATOM 1481 C C . TRP A 1 197 ? 7.817 -1.849 -6.277 1.00 89.94 197 TRP A C 1
ATOM 1483 O O . TRP A 1 197 ? 7.008 -1.894 -5.353 1.00 89.94 197 TRP A O 1
ATOM 1493 N N . THR A 1 198 ? 7.690 -2.589 -7.378 1.00 92.62 198 THR A N 1
ATOM 1494 C CA . THR A 1 198 ? 6.632 -3.586 -7.578 1.00 92.62 198 THR A CA 1
ATOM 1495 C C . THR A 1 198 ? 6.660 -4.648 -6.495 1.00 92.62 198 THR A C 1
ATOM 1497 O O . THR A 1 198 ? 5.631 -4.929 -5.882 1.00 92.62 198 THR A O 1
ATOM 1500 N N . GLY A 1 199 ? 7.840 -5.194 -6.194 1.00 95.31 199 GLY A N 1
ATOM 1501 C CA . GLY A 1 199 ? 8.005 -6.138 -5.097 1.00 95.31 199 GLY A CA 1
ATOM 1502 C C . GLY A 1 199 ? 7.586 -5.538 -3.753 1.00 95.31 199 GLY A C 1
ATOM 1503 O O . GLY A 1 199 ? 6.820 -6.156 -3.022 1.00 95.31 199 GLY A O 1
ATOM 1504 N N . GLU A 1 200 ? 8.041 -4.330 -3.421 1.00 93.69 200 GLU A N 1
ATOM 1505 C CA . GLU A 1 200 ? 7.700 -3.653 -2.162 1.00 93.69 200 GLU A CA 1
ATOM 1506 C C . GLU A 1 200 ? 6.189 -3.420 -2.019 1.00 93.69 200 GLU A C 1
ATOM 1508 O O . GLU A 1 200 ? 5.613 -3.706 -0.964 1.00 93.69 200 GLU A O 1
ATOM 1513 N N . PHE A 1 201 ? 5.523 -2.985 -3.090 1.00 94.25 201 PHE A N 1
ATOM 1514 C CA . PHE A 1 201 ? 4.072 -2.829 -3.116 1.00 94.25 201 PHE A CA 1
ATOM 1515 C C . PHE A 1 201 ? 3.338 -4.169 -2.940 1.00 94.25 201 PHE A C 1
ATOM 1517 O O . PHE A 1 201 ? 2.447 -4.284 -2.090 1.00 94.25 201 PHE A O 1
ATOM 1524 N N . LEU A 1 202 ? 3.744 -5.205 -3.683 1.00 96.69 202 LEU A N 1
ATOM 1525 C CA . LEU A 1 202 ? 3.170 -6.548 -3.571 1.00 96.69 202 LEU A CA 1
ATOM 1526 C C . LEU A 1 202 ? 3.403 -7.159 -2.185 1.00 96.69 202 LEU A C 1
ATOM 1528 O O . LEU A 1 202 ? 2.521 -7.848 -1.679 1.00 96.69 202 LEU A O 1
ATOM 1532 N N . THR A 1 203 ? 4.525 -6.863 -1.525 1.00 97.25 203 THR A N 1
ATOM 1533 C CA . THR A 1 203 ? 4.781 -7.262 -0.135 1.00 97.25 203 THR A CA 1
ATOM 1534 C C . THR A 1 203 ? 3.734 -6.683 0.816 1.00 97.25 203 THR A C 1
ATOM 1536 O O . TH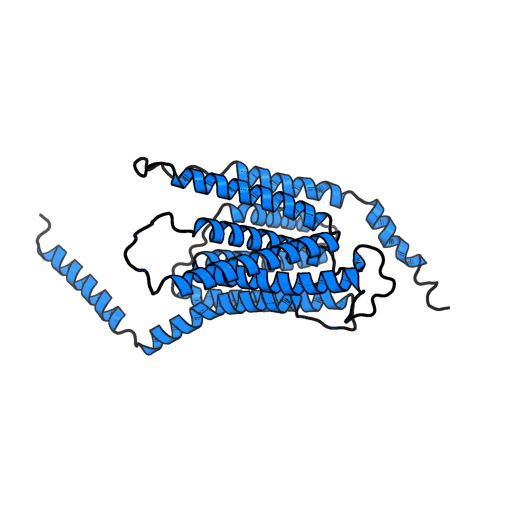R A 1 203 ? 3.183 -7.415 1.644 1.00 97.25 203 THR A O 1
ATOM 1539 N N . VAL A 1 204 ? 3.408 -5.393 0.687 1.00 94.94 204 VAL A N 1
ATOM 1540 C CA . VAL A 1 204 ? 2.351 -4.767 1.498 1.00 94.94 204 VAL A CA 1
ATOM 1541 C C . VAL A 1 204 ? 1.001 -5.421 1.205 1.00 94.94 204 VAL A C 1
ATOM 1543 O O . VAL A 1 204 ? 0.296 -5.818 2.138 1.00 94.94 204 VAL A O 1
ATOM 1546 N N . ALA A 1 205 ? 0.656 -5.603 -0.073 1.00 96.69 205 ALA A N 1
ATOM 1547 C CA . ALA A 1 205 ? -0.589 -6.255 -0.468 1.00 96.69 205 ALA A CA 1
ATOM 1548 C C . ALA A 1 205 ? -0.683 -7.702 0.052 1.00 96.69 205 ALA A C 1
ATOM 1550 O O . ALA A 1 205 ? -1.738 -8.111 0.546 1.00 96.69 205 ALA A O 1
ATOM 1551 N N . ALA A 1 206 ? 0.423 -8.452 0.034 1.00 96.94 206 ALA A N 1
ATOM 1552 C CA . ALA A 1 206 ? 0.506 -9.817 0.543 1.00 96.94 206 ALA A CA 1
ATOM 1553 C C . ALA A 1 206 ? 0.194 -9.867 2.043 1.00 96.94 206 ALA A C 1
ATOM 1555 O O . ALA A 1 206 ? -0.691 -10.622 2.457 1.00 96.94 206 ALA A O 1
ATOM 1556 N N . ILE A 1 207 ? 0.843 -9.017 2.847 1.00 96.31 207 ILE A N 1
ATOM 1557 C CA . ILE A 1 207 ? 0.638 -8.958 4.304 1.00 96.31 207 ILE A CA 1
ATOM 1558 C C . ILE A 1 207 ? -0.801 -8.538 4.638 1.00 96.31 207 ILE A C 1
ATOM 1560 O O . ILE A 1 207 ? -1.446 -9.154 5.491 1.00 96.31 207 ILE A O 1
ATOM 1564 N N . VAL A 1 208 ? -1.340 -7.530 3.944 1.00 95.44 208 VAL A N 1
ATOM 1565 C CA . VAL A 1 208 ? -2.726 -7.072 4.145 1.00 95.44 208 VAL A CA 1
ATOM 1566 C C . VAL A 1 208 ? -3.726 -8.173 3.774 1.00 95.44 208 VAL A C 1
ATOM 1568 O O . VAL A 1 208 ? -4.680 -8.415 4.521 1.00 95.44 208 VAL A O 1
ATOM 1571 N N . SER A 1 209 ? -3.494 -8.885 2.667 1.00 96.94 209 SER A N 1
ATOM 1572 C CA . SER A 1 209 ? -4.338 -10.008 2.240 1.00 96.94 209 SER A CA 1
ATOM 1573 C C . SER A 1 209 ? -4.307 -11.167 3.245 1.00 96.94 209 SER A C 1
ATOM 1575 O O . SER A 1 209 ? -5.360 -11.692 3.614 1.00 96.94 209 SER A O 1
ATOM 1577 N N . LEU A 1 210 ? -3.128 -11.491 3.791 1.00 95.25 210 LEU A N 1
ATOM 1578 C CA . LEU A 1 210 ? -2.959 -12.505 4.830 1.00 95.25 210 LEU A CA 1
ATOM 1579 C C . LEU A 1 210 ? -3.731 -12.128 6.100 1.00 95.25 210 LEU A C 1
ATOM 1581 O O . LEU A 1 210 ? -4.475 -12.949 6.639 1.00 95.25 210 LEU A O 1
ATOM 1585 N N . GLY A 1 211 ? -3.613 -10.875 6.547 1.00 94.06 211 GLY A N 1
ATOM 1586 C CA . GLY A 1 211 ? -4.362 -10.370 7.697 1.00 94.06 211 GLY A CA 1
ATOM 1587 C C . GLY A 1 211 ? -5.879 -10.462 7.507 1.00 94.06 211 GLY A C 1
ATOM 1588 O O . GLY A 1 211 ? -6.604 -10.833 8.434 1.00 94.06 211 GLY A O 1
ATOM 1589 N N . ARG A 1 212 ? -6.370 -10.201 6.289 1.00 93.81 212 ARG A N 1
ATOM 1590 C CA . ARG A 1 212 ? -7.789 -10.362 5.942 1.00 93.81 212 ARG A CA 1
ATOM 1591 C C . ARG A 1 212 ? -8.238 -11.820 5.920 1.00 93.81 212 ARG A C 1
ATOM 1593 O O . ARG A 1 212 ? -9.294 -12.111 6.479 1.00 93.81 212 ARG A O 1
ATOM 1600 N N . LEU A 1 213 ? -7.457 -12.729 5.335 1.00 93.88 213 LEU A N 1
ATOM 1601 C CA . LEU A 1 213 ? -7.753 -14.169 5.331 1.00 93.88 213 LEU A CA 1
ATOM 1602 C C . LEU A 1 213 ? -7.880 -14.728 6.745 1.00 93.88 213 LEU A C 1
ATOM 1604 O O . LEU A 1 213 ? -8.824 -15.453 7.060 1.00 93.88 213 LEU A O 1
ATOM 1608 N N . VAL A 1 214 ? -6.939 -14.340 7.599 1.00 92.62 214 VAL A N 1
ATOM 1609 C CA . VAL A 1 214 ? -6.926 -14.671 9.017 1.00 92.62 214 VAL A CA 1
ATOM 1610 C C . VAL A 1 214 ? -8.207 -14.200 9.703 1.00 92.62 214 VAL A C 1
ATOM 1612 O O . VAL A 1 214 ? -8.880 -14.998 10.353 1.00 92.62 214 VAL A O 1
ATOM 1615 N N . HIS A 1 215 ? -8.589 -12.938 9.516 1.00 89.75 215 HIS A N 1
ATOM 1616 C CA . HIS A 1 215 ? -9.780 -12.390 10.156 1.00 89.75 215 HIS A CA 1
ATOM 1617 C C . HIS A 1 215 ? -11.072 -13.078 9.684 1.00 89.75 215 HIS A C 1
ATOM 1619 O O . HIS A 1 215 ? -11.950 -13.371 10.492 1.00 89.75 215 HIS A O 1
ATOM 1625 N N . LEU A 1 216 ? -11.169 -13.401 8.388 1.00 87.38 216 LEU A N 1
ATOM 1626 C CA . LEU A 1 216 ? -12.305 -14.145 7.833 1.00 87.38 216 LEU A CA 1
ATOM 1627 C C . LEU A 1 216 ? -12.404 -15.573 8.388 1.00 87.38 216 LEU A C 1
ATOM 1629 O O . LEU A 1 216 ? -13.507 -16.104 8.475 1.00 87.38 216 LEU A O 1
ATOM 1633 N N . SER A 1 217 ? -11.281 -16.193 8.769 1.00 86.81 217 SER A N 1
ATOM 1634 C CA . SER A 1 217 ? -11.282 -17.530 9.379 1.00 86.81 217 SER A CA 1
ATOM 1635 C C . SER A 1 217 ? -11.790 -17.541 10.824 1.00 86.81 217 SER A C 1
ATOM 1637 O O . SER A 1 217 ? -12.373 -18.531 11.251 1.00 86.81 217 SER A O 1
ATOM 1639 N N . GLU A 1 218 ? -11.612 -16.441 11.560 1.00 84.19 218 GLU A N 1
ATOM 1640 C CA . GLU A 1 218 ? -12.054 -16.306 12.956 1.00 84.19 218 GLU A CA 1
ATOM 1641 C C . GLU A 1 218 ? -13.535 -15.926 13.080 1.00 84.19 218 GLU A C 1
ATOM 1643 O O . GLU A 1 218 ? -14.141 -16.130 14.127 1.00 84.19 218 GLU A O 1
ATOM 1648 N N . ALA A 1 219 ? -14.125 -15.371 12.019 1.00 75.94 219 ALA A N 1
ATOM 1649 C CA . ALA A 1 219 ? -15.521 -14.945 11.999 1.00 75.94 219 ALA A CA 1
ATOM 1650 C C . ALA A 1 219 ? -16.528 -16.112 11.892 1.00 75.94 219 ALA A C 1
ATOM 1652 O O . ALA A 1 219 ? -17.735 -15.863 11.871 1.00 75.94 219 ALA A O 1
ATOM 1653 N N . GLU A 1 220 ? -16.075 -17.373 11.820 1.00 69.81 220 GLU A N 1
ATOM 1654 C CA . GLU A 1 220 ? -16.988 -18.519 11.860 1.00 69.81 220 GLU A CA 1
ATOM 1655 C C . GLU A 1 220 ? -17.587 -18.696 13.273 1.00 69.81 220 GLU A C 1
ATOM 1657 O O . GLU A 1 220 ? -16.857 -18.812 14.258 1.00 69.81 220 GLU A O 1
ATOM 1662 N N . PRO A 1 221 ? -18.927 -18.696 13.405 1.00 59.22 221 PRO A N 1
ATOM 1663 C CA . PRO A 1 221 ? -19.585 -18.551 14.693 1.00 59.22 221 PRO A CA 1
ATOM 1664 C C . PRO A 1 221 ? -19.555 -19.850 15.500 1.00 59.22 221 PRO A C 1
ATOM 1666 O O . PRO A 1 221 ? -20.223 -20.828 15.173 1.00 59.22 221 PRO A O 1
ATOM 1669 N N . SER A 1 222 ? -18.885 -19.796 16.645 1.00 53.16 222 SER A N 1
ATOM 1670 C CA . SER A 1 222 ? -18.992 -20.761 17.744 1.00 53.16 222 SER A CA 1
ATOM 1671 C C . SER A 1 222 ? -20.318 -20.666 18.526 1.00 53.16 222 SER A C 1
ATOM 1673 O O . SER A 1 222 ? -20.521 -21.408 19.481 1.00 53.16 222 SER A O 1
ATOM 1675 N N . ALA A 1 223 ? -21.267 -19.816 18.115 1.00 50.66 223 ALA A N 1
ATOM 1676 C CA . ALA A 1 223 ? -22.593 -19.713 18.728 1.00 50.66 223 ALA A CA 1
ATOM 1677 C C . ALA A 1 223 ? -23.661 -20.395 17.859 1.00 50.66 223 ALA A C 1
ATOM 1679 O O . ALA A 1 223 ? -24.419 -19.763 17.120 1.00 50.66 223 ALA A O 1
ATOM 1680 N N . PHE A 1 224 ? -23.707 -21.719 17.972 1.00 50.50 224 PHE A N 1
ATOM 1681 C CA . PHE A 1 224 ? -24.751 -22.588 17.441 1.00 50.50 224 PHE A CA 1
ATOM 1682 C C . PHE A 1 224 ? -26.071 -22.328 18.190 1.00 50.50 224 PHE A C 1
ATOM 1684 O O . PHE A 1 224 ? -26.402 -23.017 19.148 1.00 50.50 224 PHE A O 1
ATOM 1691 N N . ASN A 1 225 ? -26.822 -21.298 17.789 1.00 56.47 225 ASN A N 1
ATOM 1692 C CA . ASN A 1 225 ? -28.174 -21.060 18.297 1.00 56.47 225 ASN A CA 1
ATOM 1693 C C . ASN A 1 225 ? -29.196 -21.448 17.214 1.00 56.47 225 ASN A C 1
ATOM 1695 O O . ASN A 1 225 ? -29.390 -20.757 16.214 1.00 56.47 225 ASN A O 1
ATOM 1699 N N . MET A 1 226 ? -29.803 -22.621 17.396 1.00 63.50 226 MET A N 1
ATOM 1700 C CA . MET A 1 226 ? -30.389 -23.478 16.353 1.00 63.50 226 MET A CA 1
ATOM 1701 C C . MET A 1 226 ? -31.707 -22.976 15.716 1.00 63.50 226 MET A C 1
ATOM 1703 O O . MET A 1 226 ? -32.315 -23.689 14.920 1.00 63.50 226 MET A O 1
ATOM 1707 N N . LYS A 1 227 ? -32.191 -21.763 16.024 1.00 68.75 227 LYS A N 1
ATOM 1708 C CA . LYS A 1 227 ? -33.609 -21.407 15.791 1.00 68.75 227 LYS A CA 1
ATOM 1709 C C . LYS A 1 227 ? -33.928 -20.510 14.585 1.00 68.75 227 LYS A C 1
ATOM 1711 O O . LYS A 1 227 ? -35.088 -20.159 14.397 1.00 68.75 227 LYS A O 1
ATOM 1716 N N . ARG A 1 228 ? -32.969 -20.154 13.722 1.00 59.22 228 ARG A N 1
ATOM 1717 C CA . ARG A 1 228 ? -33.238 -19.290 12.548 1.00 59.22 228 ARG A CA 1
ATOM 1718 C C . ARG A 1 228 ? -32.690 -19.925 11.268 1.00 59.22 228 ARG A C 1
ATOM 1720 O O . ARG A 1 228 ? -31.575 -19.646 10.873 1.00 59.22 228 ARG A O 1
ATOM 1727 N N . ARG A 1 229 ? -33.445 -20.834 10.641 1.00 63.34 229 ARG A N 1
ATOM 1728 C CA . ARG A 1 229 ? -32.917 -21.771 9.621 1.00 63.34 229 ARG A CA 1
ATOM 1729 C C . ARG A 1 229 ? -33.023 -21.298 8.159 1.00 63.34 229 ARG A C 1
ATOM 1731 O O . ARG A 1 229 ? -32.212 -21.720 7.348 1.00 63.34 229 ARG A O 1
ATOM 1738 N N . SER A 1 230 ? -33.965 -20.417 7.805 1.00 66.19 230 SER A N 1
ATOM 1739 C CA . SER A 1 230 ? -34.252 -20.092 6.390 1.00 66.19 230 SER A CA 1
ATOM 1740 C C . SER A 1 230 ? -33.439 -18.928 5.803 1.00 66.19 230 SER A C 1
ATOM 1742 O O . SER A 1 230 ? -33.111 -18.951 4.626 1.00 66.19 230 SER A O 1
ATOM 1744 N N . SER A 1 231 ? -33.041 -17.937 6.608 1.00 63.28 231 SER A N 1
ATOM 1745 C CA . SER A 1 231 ? -32.221 -16.796 6.144 1.00 63.28 231 SER A CA 1
ATOM 1746 C C . SER A 1 231 ? -30.710 -17.097 6.098 1.00 63.28 231 SER A C 1
ATOM 1748 O O . SER A 1 231 ? -29.922 -16.242 5.693 1.00 63.28 231 SER A O 1
ATOM 1750 N N . TRP A 1 232 ? -30.284 -18.278 6.555 1.00 60.72 232 TRP A N 1
ATOM 1751 C CA . TRP A 1 232 ? -28.869 -18.593 6.788 1.00 60.72 232 TRP A CA 1
ATOM 1752 C C . TRP A 1 232 ? -28.159 -19.243 5.598 1.00 60.72 232 TRP A C 1
ATOM 1754 O O . TRP A 1 232 ? -26.940 -19.111 5.500 1.00 60.72 232 TRP A O 1
ATOM 1764 N N . SER A 1 233 ? -28.882 -19.891 4.677 1.00 67.88 233 SER A N 1
ATOM 1765 C CA . SER A 1 233 ? -28.262 -20.535 3.508 1.00 67.88 233 SER A CA 1
ATOM 1766 C C . SER A 1 233 ? -27.579 -19.511 2.594 1.00 67.88 233 SER A C 1
ATOM 1768 O O . SER A 1 233 ? -26.389 -19.641 2.319 1.00 67.88 233 SER A O 1
ATOM 1770 N N . MET A 1 234 ? -28.271 -18.419 2.242 1.00 72.06 234 MET A N 1
ATOM 1771 C CA . MET A 1 234 ? -27.711 -17.372 1.371 1.00 72.06 234 MET A CA 1
ATOM 1772 C C . MET A 1 234 ? -26.524 -16.615 1.987 1.00 72.06 234 MET A C 1
ATOM 1774 O O . MET A 1 234 ? -25.614 -16.204 1.268 1.00 72.06 234 MET A O 1
ATOM 1778 N N . SER A 1 235 ? -26.504 -16.414 3.308 1.00 75.38 235 SER A N 1
ATOM 1779 C CA . SER A 1 235 ? -25.396 -15.707 3.973 1.00 75.38 235 SER A CA 1
ATOM 1780 C C . SER A 1 235 ? -24.117 -16.556 4.000 1.00 75.38 235 SER A C 1
ATOM 1782 O O . SER A 1 235 ? -23.015 -16.052 3.767 1.00 75.38 235 SER A O 1
ATOM 1784 N N . ARG A 1 236 ? -24.263 -17.872 4.208 1.00 77.50 236 ARG A N 1
ATOM 1785 C CA . ARG A 1 236 ? -23.133 -18.807 4.294 1.00 77.50 236 ARG A CA 1
ATOM 1786 C C . ARG A 1 236 ? -22.428 -18.991 2.949 1.00 77.50 236 ARG A C 1
ATOM 1788 O O . ARG A 1 236 ? -21.199 -19.004 2.913 1.00 77.50 236 ARG A O 1
ATOM 1795 N N . GLU A 1 237 ? -23.183 -19.055 1.854 1.00 84.44 237 GLU A N 1
ATOM 1796 C CA . GLU A 1 237 ? -22.618 -19.144 0.499 1.00 84.44 237 GLU A CA 1
ATOM 1797 C C . GLU A 1 237 ? -21.804 -17.898 0.126 1.00 84.44 237 GLU A C 1
ATOM 1799 O O . GLU A 1 237 ? -20.688 -18.017 -0.388 1.00 84.44 237 GLU A O 1
ATOM 1804 N N . ARG A 1 238 ? -22.299 -16.695 0.458 1.00 84.56 238 ARG A N 1
ATOM 1805 C CA . ARG A 1 238 ? -21.559 -15.443 0.217 1.00 84.56 238 ARG A CA 1
ATOM 1806 C C . ARG A 1 238 ? -20.250 -15.392 1.003 1.00 84.56 238 ARG A C 1
ATOM 1808 O O . ARG A 1 238 ? -19.222 -15.021 0.439 1.00 84.56 238 ARG A O 1
ATOM 1815 N N . GLY A 1 239 ? -20.270 -15.804 2.273 1.00 86.31 239 GLY A N 1
ATOM 1816 C CA . GLY A 1 239 ? -19.069 -15.850 3.114 1.00 86.31 239 GLY A CA 1
ATOM 1817 C C . GLY A 1 239 ? -18.004 -16.813 2.577 1.00 86.31 239 GLY A C 1
ATOM 1818 O O . GLY A 1 239 ? -16.829 -16.456 2.483 1.00 86.31 239 GLY A O 1
ATOM 1819 N N . GLN A 1 240 ? -18.413 -18.012 2.152 1.00 88.06 240 GLN A N 1
ATOM 1820 C CA . GLN A 1 240 ? -17.495 -18.989 1.558 1.00 88.06 240 GLN A CA 1
ATOM 1821 C C . GLN A 1 240 ? -16.922 -18.513 0.221 1.00 88.06 240 GLN A C 1
ATOM 1823 O O . GLN A 1 240 ? -15.723 -18.667 -0.012 1.00 88.06 240 GLN A O 1
ATOM 1828 N N . SER A 1 241 ? -17.750 -17.906 -0.634 1.00 90.94 241 SER A N 1
ATOM 1829 C CA . SER A 1 241 ? -17.298 -17.330 -1.902 1.00 90.94 241 SER A CA 1
ATOM 1830 C C . SER A 1 241 ? -16.244 -16.242 -1.669 1.00 90.94 241 SER A C 1
ATOM 1832 O O . SER A 1 241 ? -15.151 -16.319 -2.228 1.00 90.94 241 SER A O 1
ATOM 1834 N N . ALA A 1 242 ? -16.500 -15.299 -0.754 1.00 89.88 242 ALA A N 1
ATOM 1835 C CA . ALA A 1 242 ? -15.547 -14.241 -0.416 1.00 89.88 242 ALA A CA 1
ATOM 1836 C C . ALA A 1 242 ? -14.205 -14.793 0.098 1.00 89.88 242 ALA A C 1
ATOM 1838 O O . ALA A 1 24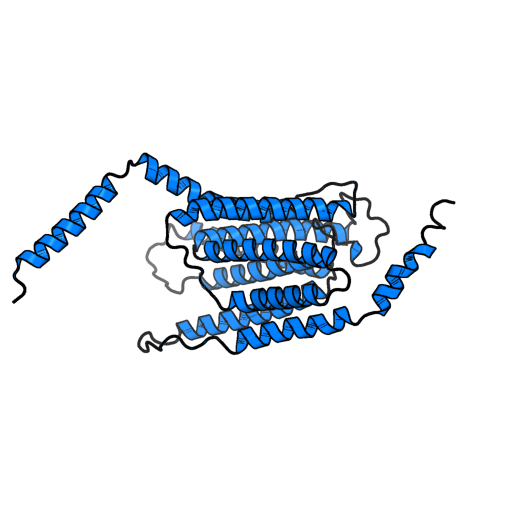2 ? -13.143 -14.303 -0.287 1.00 89.88 242 ALA A O 1
ATOM 1839 N N . ARG A 1 243 ? -14.233 -15.849 0.924 1.00 92.31 243 ARG A N 1
ATOM 1840 C CA . ARG A 1 243 ? -13.017 -16.514 1.417 1.00 92.31 243 ARG A CA 1
ATOM 1841 C C . ARG A 1 243 ? -12.223 -17.179 0.291 1.00 92.31 243 ARG A C 1
ATOM 1843 O O . ARG A 1 243 ? -11.000 -17.064 0.277 1.00 92.31 243 ARG A O 1
ATOM 1850 N N . ARG A 1 244 ? -12.899 -17.854 -0.647 1.00 94.62 244 ARG A N 1
ATOM 1851 C CA . ARG A 1 244 ? -12.253 -18.476 -1.817 1.00 94.62 244 ARG A CA 1
ATOM 1852 C C . ARG A 1 244 ? -11.591 -17.426 -2.703 1.00 94.62 244 ARG A C 1
ATOM 1854 O O . ARG A 1 244 ? -10.423 -17.585 -3.038 1.00 94.62 244 ARG A O 1
ATOM 1861 N N . TRP A 1 245 ? -12.299 -16.339 -3.007 1.00 94.75 245 TRP A N 1
ATOM 1862 C CA . TRP A 1 245 ? -11.747 -15.226 -3.780 1.00 94.75 245 TRP A CA 1
ATOM 1863 C C . TRP A 1 245 ? -10.531 -14.607 -3.102 1.00 94.75 245 TRP A C 1
ATOM 1865 O O . TRP A 1 245 ? -9.497 -14.449 -3.740 1.00 94.75 245 TRP A O 1
ATOM 1875 N N . MET A 1 246 ? -10.614 -14.340 -1.798 1.00 95.56 246 MET A N 1
ATOM 1876 C CA . MET A 1 246 ? -9.482 -13.802 -1.048 1.00 95.56 246 MET A CA 1
ATOM 1877 C C . MET A 1 246 ? -8.271 -14.746 -1.082 1.00 95.56 246 MET A C 1
ATOM 1879 O O . MET A 1 246 ? -7.146 -14.283 -1.232 1.00 95.56 246 MET A O 1
ATOM 1883 N N . LEU A 1 247 ? -8.489 -16.064 -0.985 1.00 96.12 247 LEU A N 1
ATOM 1884 C CA . LEU A 1 247 ? -7.411 -17.053 -1.035 1.00 96.12 247 LEU A CA 1
ATOM 1885 C C . LEU A 1 247 ? -6.721 -17.058 -2.402 1.00 96.12 247 LEU A C 1
ATOM 1887 O O . LEU A 1 247 ? -5.495 -17.014 -2.461 1.00 96.12 247 LEU A O 1
ATOM 1891 N N . VAL A 1 248 ? -7.503 -17.077 -3.484 1.00 96.94 248 VAL A N 1
ATOM 1892 C CA . VAL A 1 248 ? -6.982 -17.018 -4.857 1.00 96.94 248 VAL A CA 1
ATOM 1893 C C . VAL A 1 248 ? -6.190 -15.730 -5.068 1.00 96.94 248 VAL A C 1
ATOM 1895 O O . VAL A 1 248 ? -5.049 -15.787 -5.519 1.00 96.94 248 VAL A O 1
ATOM 1898 N N . THR A 1 249 ? -6.745 -14.583 -4.670 1.00 96.69 249 THR A N 1
ATOM 1899 C CA . THR A 1 249 ? -6.064 -13.289 -4.773 1.00 96.69 249 THR A CA 1
ATOM 1900 C C . THR A 1 249 ? -4.752 -13.270 -3.996 1.00 96.69 249 THR A C 1
ATOM 1902 O O . THR A 1 249 ? -3.734 -12.842 -4.535 1.00 96.69 249 THR A O 1
ATOM 1905 N N . SER A 1 250 ? -4.734 -13.770 -2.759 1.00 97.12 250 SER A N 1
ATOM 1906 C CA . SER A 1 250 ? -3.494 -13.879 -1.990 1.00 97.12 250 SER A CA 1
ATOM 1907 C C . SER A 1 250 ? -2.464 -14.745 -2.710 1.00 97.12 250 SER A C 1
ATOM 1909 O O . SER A 1 250 ? -1.325 -14.313 -2.850 1.00 97.12 250 SER A O 1
ATOM 1911 N N . ILE A 1 251 ? -2.844 -15.930 -3.203 1.00 97.75 251 ILE A N 1
ATOM 1912 C CA . ILE A 1 251 ? -1.926 -16.821 -3.932 1.00 97.75 251 ILE A CA 1
ATOM 1913 C C . ILE A 1 251 ? -1.329 -16.106 -5.149 1.00 97.75 251 ILE A C 1
ATOM 1915 O O . ILE A 1 251 ? -0.116 -16.157 -5.339 1.00 97.75 251 ILE A O 1
ATOM 1919 N N . LEU A 1 252 ? -2.149 -15.395 -5.928 1.00 97.81 252 LEU A N 1
ATOM 1920 C CA . LEU A 1 252 ? -1.675 -14.617 -7.075 1.00 97.81 252 LEU A CA 1
ATOM 1921 C C . LEU A 1 252 ? -0.653 -13.554 -6.660 1.00 97.81 252 LEU A C 1
ATOM 1923 O O . LEU A 1 252 ? 0.412 -13.472 -7.266 1.00 97.81 252 LEU A O 1
ATOM 1927 N N . ILE A 1 253 ? -0.938 -12.791 -5.600 1.00 98.25 253 ILE A N 1
ATOM 1928 C CA . ILE A 1 253 ? -0.024 -11.767 -5.075 1.00 98.25 253 ILE A CA 1
ATOM 1929 C C . ILE A 1 253 ? 1.310 -12.390 -4.639 1.00 98.25 253 ILE A C 1
ATOM 1931 O O . ILE A 1 253 ? 2.367 -11.854 -4.963 1.00 98.25 253 ILE A O 1
ATOM 1935 N N . TRP A 1 254 ? 1.285 -13.534 -3.952 1.00 97.25 254 TRP A N 1
ATOM 1936 C CA . TRP A 1 254 ? 2.498 -14.236 -3.519 1.00 97.25 254 TRP A CA 1
ATOM 1937 C C . TRP A 1 254 ? 3.330 -14.766 -4.693 1.00 97.25 254 TRP A C 1
ATOM 1939 O O . TRP A 1 254 ? 4.553 -14.623 -4.691 1.00 97.25 254 TRP A O 1
ATOM 1949 N N . LEU A 1 255 ? 2.683 -15.345 -5.707 1.00 97.50 255 LEU A N 1
ATOM 1950 C CA . LEU A 1 255 ? 3.363 -15.813 -6.918 1.00 97.50 255 LEU A CA 1
ATOM 1951 C C . LEU A 1 255 ? 3.980 -14.648 -7.700 1.00 97.50 255 LEU A C 1
ATOM 1953 O O . LEU A 1 255 ? 5.122 -14.743 -8.145 1.00 97.50 255 LEU A O 1
ATOM 1957 N N . ALA A 1 256 ? 3.260 -13.535 -7.827 1.00 97.12 256 ALA A N 1
ATOM 1958 C CA . ALA A 1 256 ? 3.776 -12.339 -8.478 1.00 97.12 256 ALA A CA 1
ATOM 1959 C C . ALA A 1 256 ? 4.958 -11.733 -7.714 1.00 97.12 256 ALA A C 1
ATOM 1961 O O . ALA A 1 256 ? 5.977 -11.411 -8.321 1.00 97.12 256 ALA A O 1
ATOM 1962 N N . LEU A 1 257 ? 4.869 -11.641 -6.382 1.00 97.00 257 LEU A N 1
ATOM 1963 C CA . LEU A 1 257 ? 5.979 -11.198 -5.539 1.00 97.00 257 LEU A CA 1
ATOM 1964 C C . LEU A 1 257 ? 7.222 -12.064 -5.780 1.00 97.00 257 LEU A C 1
ATOM 1966 O O . LEU A 1 257 ? 8.320 -11.531 -5.940 1.00 97.00 257 LEU A O 1
ATOM 1970 N N . ALA A 1 258 ? 7.047 -13.383 -5.891 1.00 95.88 258 ALA A N 1
ATOM 1971 C CA . ALA A 1 258 ? 8.133 -14.288 -6.241 1.00 95.88 258 ALA A CA 1
ATOM 1972 C C . ALA A 1 258 ? 8.737 -13.995 -7.614 1.00 95.88 258 ALA A C 1
ATOM 1974 O O . ALA A 1 258 ? 9.962 -13.919 -7.735 1.00 95.88 258 ALA A O 1
ATOM 1975 N N . ALA A 1 259 ? 7.886 -13.759 -8.610 1.00 95.38 259 ALA A N 1
ATOM 1976 C CA . ALA A 1 259 ? 8.296 -13.440 -9.970 1.00 95.38 259 ALA A CA 1
ATOM 1977 C C . ALA A 1 259 ? 9.105 -12.134 -10.067 1.00 95.38 259 ALA A C 1
ATOM 1979 O O . ALA A 1 259 ? 9.975 -12.048 -10.927 1.00 95.38 259 ALA A O 1
ATOM 1980 N N . THR A 1 260 ? 8.908 -11.161 -9.161 1.00 94.19 260 THR A N 1
ATOM 1981 C CA . THR A 1 260 ? 9.707 -9.915 -9.158 1.00 94.19 260 THR A CA 1
ATOM 1982 C C . THR A 1 260 ? 11.203 -10.135 -8.911 1.00 94.19 260 THR A C 1
ATOM 1984 O O . THR A 1 260 ? 12.020 -9.277 -9.252 1.00 94.19 260 THR A O 1
ATOM 1987 N N . LEU A 1 261 ? 11.576 -11.252 -8.264 1.00 93.06 261 LEU A N 1
ATOM 1988 C CA . LEU A 1 261 ? 12.943 -11.558 -7.816 1.00 93.06 261 LEU A CA 1
ATOM 1989 C C . LEU A 1 261 ? 13.586 -10.439 -6.958 1.00 93.06 261 LEU A C 1
ATOM 1991 O O . LEU A 1 261 ? 14.812 -10.379 -6.797 1.00 93.06 261 LEU A O 1
ATOM 1995 N N . ALA A 1 262 ? 12.777 -9.542 -6.385 1.00 93.12 262 ALA A N 1
ATOM 1996 C CA . ALA A 1 262 ? 13.244 -8.413 -5.595 1.00 93.12 262 ALA A CA 1
ATOM 1997 C C . ALA A 1 262 ? 13.627 -8.868 -4.177 1.00 93.12 262 ALA A C 1
ATOM 1999 O O . ALA A 1 262 ? 12.780 -9.085 -3.313 1.00 93.12 262 ALA A O 1
ATOM 2000 N N . ARG A 1 263 ? 14.935 -8.995 -3.914 1.00 92.81 263 ARG A N 1
ATOM 2001 C CA . ARG A 1 263 ? 15.465 -9.462 -2.615 1.00 92.81 263 ARG A CA 1
ATOM 2002 C C . ARG A 1 263 ? 14.976 -8.621 -1.431 1.00 92.81 263 ARG A C 1
ATOM 2004 O O . ARG A 1 263 ? 14.601 -9.178 -0.404 1.00 92.81 263 ARG A O 1
ATOM 2011 N N . GLY A 1 264 ? 14.963 -7.294 -1.586 1.00 91.38 264 GLY A N 1
ATOM 2012 C CA . GLY A 1 264 ? 14.488 -6.371 -0.550 1.00 91.38 264 GLY A CA 1
ATOM 2013 C C . GLY A 1 264 ? 13.012 -6.583 -0.214 1.00 91.38 264 GLY A C 1
ATOM 2014 O O . GLY A 1 264 ? 12.651 -6.647 0.958 1.00 91.38 264 GLY A O 1
ATOM 2015 N N . ALA A 1 265 ? 12.181 -6.809 -1.235 1.00 93.56 265 ALA A N 1
ATOM 2016 C CA . ALA A 1 265 ? 10.762 -7.083 -1.059 1.00 93.56 265 ALA A CA 1
ATOM 2017 C C . ALA A 1 265 ? 10.516 -8.391 -0.296 1.00 93.56 265 ALA A C 1
ATOM 2019 O O . ALA A 1 265 ? 9.715 -8.408 0.637 1.00 93.56 265 ALA A O 1
ATOM 2020 N N . TRP A 1 266 ? 11.247 -9.457 -0.634 1.00 92.56 266 TRP A N 1
ATOM 2021 C CA . TRP A 1 266 ? 11.185 -10.736 0.077 1.00 92.56 266 TRP A CA 1
ATOM 2022 C C . TRP A 1 266 ? 11.610 -10.623 1.539 1.00 92.56 266 TRP A C 1
ATOM 2024 O O . TRP A 1 266 ? 10.919 -11.137 2.419 1.00 92.56 266 TRP A O 1
ATOM 2034 N N . LEU A 1 267 ? 12.713 -9.921 1.809 1.00 93.38 267 LEU A N 1
ATOM 2035 C CA . LEU A 1 267 ? 13.169 -9.680 3.175 1.00 93.38 267 LEU A CA 1
ATOM 2036 C C . LEU A 1 267 ? 12.120 -8.891 3.970 1.00 93.38 267 LEU A C 1
ATOM 2038 O O . LEU A 1 267 ? 11.747 -9.297 5.070 1.00 93.38 267 LEU A O 1
ATOM 2042 N N . GLY A 1 268 ? 11.592 -7.813 3.384 1.00 90.38 268 GLY A N 1
ATOM 2043 C CA . GLY A 1 268 ? 10.508 -7.031 3.974 1.00 90.38 268 GLY A CA 1
ATOM 2044 C C . GLY A 1 268 ? 9.255 -7.869 4.228 1.00 90.38 268 GLY A C 1
ATOM 2045 O O . GLY A 1 268 ? 8.618 -7.723 5.269 1.00 90.38 268 GLY A O 1
ATOM 2046 N N . CYS A 1 269 ? 8.935 -8.803 3.331 1.00 94.06 269 CYS A N 1
ATOM 2047 C CA . CYS A 1 269 ? 7.801 -9.706 3.478 1.00 94.06 269 CYS A CA 1
ATOM 2048 C C . CYS A 1 269 ? 7.989 -10.679 4.647 1.00 94.06 269 CYS A C 1
ATOM 2050 O O . CYS A 1 269 ? 7.099 -10.799 5.487 1.00 94.06 269 CYS A O 1
ATOM 2052 N N . LEU A 1 270 ? 9.160 -11.312 4.759 1.00 93.62 270 LEU A N 1
ATOM 2053 C CA . LEU A 1 270 ? 9.485 -12.214 5.870 1.00 93.62 270 LEU A CA 1
ATOM 2054 C C . LEU A 1 270 ? 9.414 -11.493 7.221 1.00 93.62 270 LEU A C 1
ATOM 2056 O O . LEU A 1 270 ? 8.753 -11.972 8.146 1.00 93.62 270 LEU A O 1
ATOM 2060 N N . VAL A 1 271 ? 10.041 -10.317 7.320 1.00 92.00 271 VAL A N 1
ATOM 2061 C CA . VAL A 1 271 ? 10.000 -9.484 8.532 1.00 92.00 271 VAL A CA 1
ATOM 2062 C C . VAL A 1 271 ? 8.563 -9.059 8.844 1.00 92.00 271 VAL A C 1
ATOM 2064 O O . VAL A 1 271 ? 8.123 -9.163 9.989 1.00 92.00 271 VAL A O 1
ATOM 2067 N N . GLY A 1 272 ? 7.808 -8.632 7.831 1.00 90.00 272 GLY A N 1
ATOM 2068 C CA . GLY A 1 272 ? 6.424 -8.193 7.972 1.00 90.00 272 GLY A CA 1
ATOM 2069 C C . GLY A 1 272 ? 5.476 -9.303 8.429 1.00 90.00 272 GLY A C 1
ATOM 2070 O O . GLY A 1 272 ? 4.671 -9.082 9.334 1.00 90.00 272 GLY A O 1
ATOM 2071 N N . VAL A 1 273 ? 5.600 -10.514 7.876 1.00 92.75 273 VAL A N 1
ATOM 2072 C CA . VAL A 1 273 ? 4.840 -11.693 8.326 1.00 92.75 273 VAL A CA 1
ATOM 2073 C C . VAL A 1 273 ? 5.207 -12.053 9.764 1.00 92.75 273 VAL A C 1
ATOM 2075 O O . VAL A 1 273 ? 4.309 -12.259 10.579 1.00 92.75 273 VAL A O 1
ATOM 2078 N N . GLY A 1 274 ? 6.498 -12.067 10.111 1.00 92.25 274 GLY A N 1
ATOM 2079 C CA . GLY A 1 274 ? 6.947 -12.312 11.484 1.00 92.25 274 GLY A CA 1
ATOM 2080 C C . GLY A 1 274 ? 6.353 -11.305 12.475 1.00 92.25 274 GLY A C 1
ATOM 2081 O O . GLY A 1 274 ? 5.750 -11.695 13.476 1.00 92.25 274 GLY A O 1
ATOM 2082 N N . ALA A 1 275 ? 6.435 -10.010 12.158 1.00 89.62 275 ALA A N 1
ATOM 2083 C CA . ALA A 1 275 ? 5.852 -8.944 12.969 1.00 89.62 275 ALA A CA 1
ATOM 2084 C C . ALA A 1 275 ? 4.324 -9.081 13.099 1.00 89.62 275 ALA A C 1
ATOM 2086 O O . ALA A 1 275 ? 3.784 -8.927 14.197 1.00 89.62 275 ALA A O 1
ATOM 2087 N N . PHE A 1 276 ? 3.629 -9.421 12.008 1.00 90.38 276 PHE A N 1
ATOM 2088 C CA . PHE A 1 276 ? 2.187 -9.670 12.011 1.00 90.38 276 PHE A CA 1
ATOM 2089 C C . PHE A 1 276 ? 1.805 -10.835 12.935 1.00 90.38 276 PHE A C 1
ATOM 2091 O O . PHE A 1 276 ? 0.885 -10.699 13.744 1.00 90.38 276 PHE A O 1
ATOM 2098 N N . LEU A 1 277 ? 2.521 -11.961 12.861 1.00 91.25 277 LEU A N 1
ATOM 2099 C CA . LEU A 1 277 ? 2.264 -13.128 13.708 1.00 91.25 277 LEU A CA 1
ATOM 2100 C C . LEU A 1 277 ? 2.502 -12.819 15.190 1.00 91.25 277 LEU A C 1
ATOM 2102 O O . LEU A 1 277 ? 1.665 -13.169 16.023 1.00 91.25 277 LEU A O 1
ATOM 2106 N N . VAL A 1 278 ? 3.582 -12.102 15.520 1.00 91.25 278 VAL A N 1
ATOM 2107 C CA . VAL A 1 278 ? 3.870 -11.663 16.898 1.00 91.25 278 VAL A CA 1
ATOM 2108 C C . VAL A 1 278 ? 2.779 -10.724 17.417 1.00 91.25 278 VAL A C 1
ATOM 2110 O O . VAL A 1 278 ? 2.282 -10.907 18.530 1.00 91.25 278 VAL A O 1
ATOM 2113 N N . ALA A 1 279 ? 2.372 -9.735 16.616 1.00 88.38 279 ALA A N 1
ATOM 2114 C CA . ALA A 1 279 ? 1.308 -8.804 16.986 1.00 88.38 279 ALA A CA 1
ATOM 2115 C C . ALA A 1 279 ? -0.026 -9.532 17.211 1.00 88.38 279 ALA A C 1
ATOM 2117 O O . ALA A 1 279 ? -0.728 -9.261 18.188 1.00 88.38 279 ALA A O 1
ATOM 2118 N N . ARG A 1 280 ? -0.352 -10.496 16.343 1.00 88.38 280 ARG A N 1
ATOM 2119 C CA . ARG A 1 280 ? -1.559 -11.313 16.469 1.00 88.38 280 ARG A CA 1
ATOM 2120 C C . ARG A 1 280 ? -1.530 -12.195 17.712 1.00 88.38 280 ARG A C 1
ATOM 2122 O O . ARG A 1 280 ? -2.539 -12.261 18.406 1.00 88.38 280 ARG A O 1
ATOM 2129 N N . HIS A 1 281 ? -0.410 -12.855 17.999 1.00 90.62 281 HIS A N 1
ATOM 2130 C CA . HIS A 1 281 ? -0.283 -13.715 19.175 1.00 90.62 281 HIS A CA 1
ATOM 2131 C C . HIS A 1 281 ? -0.561 -12.931 20.464 1.00 90.62 281 HIS A C 1
ATOM 2133 O O . HIS A 1 281 ? -1.425 -13.323 21.243 1.00 90.62 281 HIS A O 1
ATOM 2139 N N . ARG A 1 282 ? 0.040 -11.743 20.602 1.00 87.69 282 ARG A N 1
ATOM 2140 C CA . ARG A 1 282 ? -0.208 -10.840 21.738 1.00 87.69 282 ARG A CA 1
ATOM 2141 C C . ARG A 1 282 ? -1.657 -10.388 21.847 1.00 87.69 282 ARG A C 1
ATOM 2143 O O . ARG A 1 282 ? -2.186 -10.273 22.946 1.00 87.69 282 ARG A O 1
ATOM 2150 N N . TYR A 1 283 ? -2.291 -10.112 20.710 1.0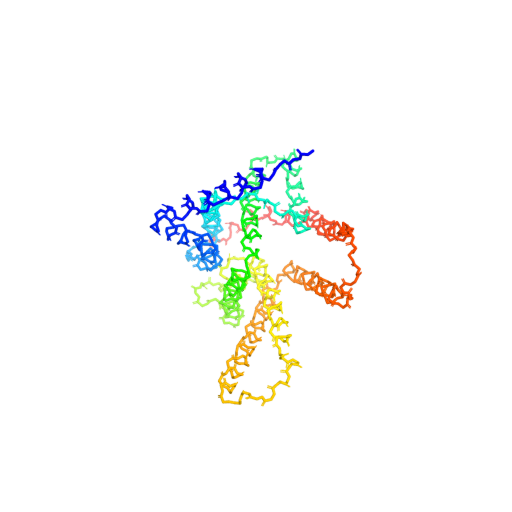0 86.19 283 TYR A N 1
ATOM 2151 C CA . TYR A 1 283 ? -3.704 -9.747 20.679 1.00 86.19 283 TYR A CA 1
ATOM 2152 C C . TYR A 1 283 ? -4.617 -10.908 21.104 1.00 86.19 283 TYR A C 1
ATOM 2154 O O . TYR A 1 283 ? -5.661 -10.688 21.714 1.00 86.19 283 TYR A O 1
ATOM 2162 N N . ALA A 1 284 ? -4.241 -12.148 20.7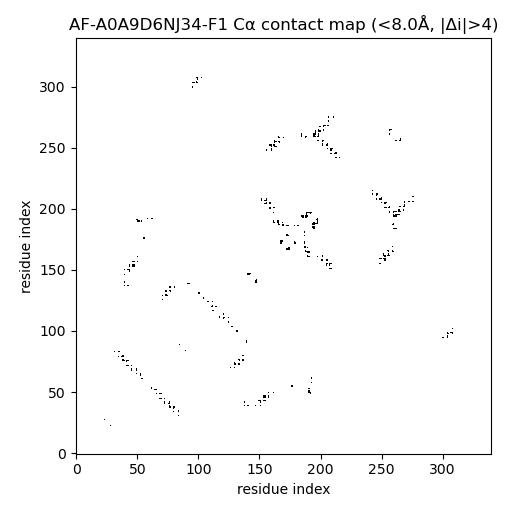86 1.00 85.94 284 ALA A N 1
ATOM 2163 C CA . ALA A 1 284 ? -4.970 -13.327 21.237 1.00 85.94 284 ALA A CA 1
ATOM 2164 C C . ALA A 1 284 ? -4.802 -13.553 22.749 1.00 85.94 284 ALA A C 1
ATOM 2166 O O . ALA A 1 284 ? -5.784 -13.875 23.417 1.00 85.94 284 ALA A O 1
ATOM 2167 N N . ASP A 1 285 ? -3.601 -13.337 23.289 1.00 87.00 285 ASP A N 1
ATOM 2168 C CA . ASP A 1 285 ? -3.328 -13.483 24.723 1.00 87.00 285 ASP A CA 1
ATOM 2169 C C . ASP A 1 285 ? -4.057 -12.420 25.554 1.00 87.00 285 ASP A C 1
ATOM 2171 O O . ASP A 1 285 ? -4.705 -12.759 26.543 1.00 87.00 285 ASP A O 1
ATOM 2175 N N . SER A 1 286 ? -4.085 -11.160 25.100 1.00 85.19 286 SER A N 1
ATOM 2176 C CA . SER A 1 286 ? -4.811 -10.086 25.799 1.00 85.19 286 SER A CA 1
ATOM 2177 C C . SER A 1 286 ? -6.329 -10.284 25.839 1.00 85.19 286 SER A C 1
ATOM 2179 O O . SER A 1 286 ? -7.003 -9.710 26.689 1.00 85.19 286 SER A O 1
ATOM 2181 N N . ARG A 1 287 ? -6.891 -11.113 24.948 1.00 82.81 287 ARG A N 1
ATOM 2182 C CA . ARG A 1 287 ? -8.305 -11.519 25.003 1.00 82.81 287 ARG A CA 1
ATOM 2183 C C . ARG A 1 287 ? -8.582 -12.653 25.989 1.00 82.81 287 ARG A C 1
ATOM 2185 O O . ARG A 1 287 ? -9.743 -12.863 26.330 1.00 82.81 287 ARG A O 1
ATOM 2192 N N . ARG A 1 288 ? -7.564 -13.425 26.377 1.00 82.81 288 ARG A N 1
ATOM 2193 C CA . ARG A 1 288 ? -7.710 -14.564 27.298 1.00 82.81 288 ARG A CA 1
ATOM 2194 C C . ARG A 1 288 ? -7.652 -14.140 28.759 1.00 82.81 288 ARG A C 1
ATOM 2196 O O . ARG A 1 288 ? -8.181 -14.859 29.601 1.00 82.81 288 ARG A O 1
ATOM 2203 N N . GLU A 1 289 ? -7.034 -13.001 29.059 1.00 78.88 289 GLU A N 1
ATOM 2204 C CA . GLU A 1 289 ? -6.997 -12.482 30.421 1.00 78.88 289 GLU A CA 1
ATOM 2205 C C . GLU A 1 289 ? -8.414 -12.079 30.875 1.00 78.88 289 GLU A C 1
ATOM 2207 O O . GLU A 1 289 ? -9.074 -11.269 30.216 1.00 78.88 289 GLU A O 1
ATOM 2212 N N . PRO A 1 290 ? -8.932 -12.660 31.974 1.00 75.94 290 PRO A N 1
ATOM 2213 C CA . PRO A 1 290 ? -10.247 -12.310 32.489 1.00 75.94 290 PRO A CA 1
ATOM 2214 C C . PRO A 1 290 ? -10.270 -10.831 32.892 1.00 75.94 290 PRO A C 1
ATOM 2216 O O . PRO A 1 290 ? -9.322 -10.324 33.488 1.00 75.94 290 PRO A O 1
ATOM 2219 N N . ALA A 1 291 ? -11.383 -10.149 32.600 1.00 68.75 291 ALA A N 1
ATOM 2220 C CA . ALA A 1 291 ? -11.589 -8.701 32.757 1.00 68.75 291 ALA A CA 1
ATOM 2221 C C . ALA A 1 291 ? -11.430 -8.144 34.193 1.00 68.75 291 ALA A C 1
ATOM 2223 O O . ALA A 1 291 ? -11.738 -6.983 34.451 1.00 68.75 291 ALA A O 1
ATOM 2224 N N . THR A 1 292 ? -10.976 -8.955 35.145 1.00 70.75 292 THR A N 1
ATOM 2225 C CA . THR A 1 292 ? -10.850 -8.619 36.563 1.00 70.75 292 THR A CA 1
ATOM 2226 C C . THR A 1 292 ? -9.540 -7.922 36.924 1.00 70.75 292 THR A C 1
ATOM 2228 O O . THR A 1 292 ? -9.414 -7.452 38.050 1.00 70.7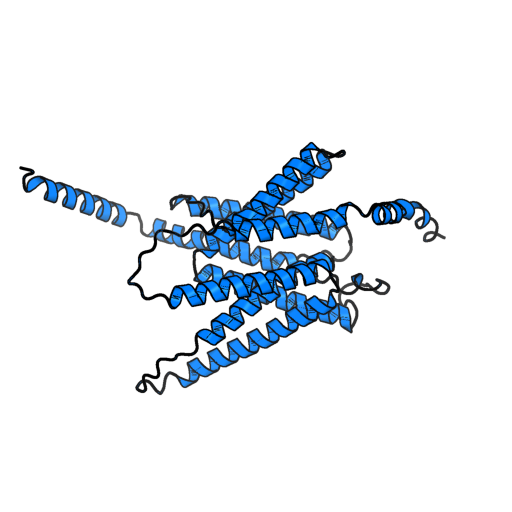5 292 THR A O 1
ATOM 2231 N N . VAL A 1 293 ? -8.571 -7.807 36.009 1.00 63.84 293 VAL A N 1
ATOM 2232 C CA . VAL A 1 293 ? -7.293 -7.135 36.293 1.00 63.84 293 VAL A CA 1
ATOM 2233 C C . VAL A 1 293 ? -7.143 -5.897 35.410 1.00 63.84 293 VAL A C 1
ATOM 2235 O O . VAL A 1 293 ? -6.643 -5.959 34.292 1.00 63.84 293 VAL A O 1
ATOM 2238 N N . VAL A 1 294 ? -7.569 -4.739 35.924 1.00 53.09 294 VAL A N 1
ATOM 2239 C CA . VAL A 1 294 ? -7.237 -3.430 35.337 1.00 53.09 294 VAL A CA 1
ATOM 2240 C C . VAL A 1 294 ? -5.748 -3.179 35.587 1.00 53.09 294 VAL A C 1
ATOM 2242 O O . VAL A 1 294 ? -5.368 -2.538 36.564 1.00 53.09 294 VAL A O 1
ATOM 2245 N N . GLN A 1 295 ? -4.879 -3.740 34.746 1.00 49.81 295 GLN A N 1
ATOM 2246 C CA . GLN A 1 295 ? -3.463 -3.395 34.786 1.00 49.81 295 GLN A CA 1
ATOM 2247 C C . GLN A 1 295 ? -3.252 -2.020 34.132 1.00 49.81 295 GLN A C 1
ATOM 2249 O O . GLN A 1 295 ? -3.714 -1.788 33.010 1.00 49.81 295 GLN A O 1
ATOM 2254 N N . PRO A 1 296 ? -2.542 -1.095 34.800 1.00 51.59 296 PRO A N 1
ATOM 2255 C CA . PRO A 1 296 ? -2.213 0.196 34.225 1.00 51.59 296 PRO A CA 1
ATOM 2256 C C . PRO A 1 296 ? -1.253 -0.011 33.050 1.00 51.59 296 PRO A C 1
ATOM 2258 O O . PRO A 1 296 ? -0.103 -0.396 33.234 1.00 51.59 296 PRO A O 1
ATOM 2261 N N . GLN A 1 297 ? -1.775 0.219 31.842 1.00 51.06 297 GLN A N 1
ATOM 2262 C CA . GLN A 1 297 ? -1.080 0.624 30.616 1.00 51.06 297 GLN A CA 1
ATOM 2263 C C . GLN A 1 297 ? 0.408 0.223 30.565 1.00 51.06 297 GLN A C 1
ATOM 2265 O O . GLN A 1 297 ? 1.307 1.061 30.660 1.00 51.06 297 GLN A O 1
ATOM 2270 N N . GLN A 1 298 ? 0.674 -1.082 30.436 1.00 49.00 298 GLN A N 1
ATOM 2271 C CA . GLN A 1 298 ? 2.038 -1.600 30.379 1.00 49.00 298 GLN A CA 1
ATOM 2272 C C . GLN A 1 298 ? 2.793 -1.037 29.163 1.00 49.00 298 GLN A C 1
ATOM 2274 O O . GLN A 1 298 ? 2.367 -1.150 28.013 1.00 49.00 298 GLN A O 1
ATOM 2279 N N . ARG A 1 299 ? 3.944 -0.420 29.455 1.00 51.62 299 ARG A N 1
ATOM 2280 C CA . ARG A 1 299 ? 4.946 0.131 28.530 1.00 51.62 299 ARG A CA 1
ATOM 2281 C C . ARG A 1 299 ? 5.298 -0.855 27.399 1.00 51.62 299 ARG A C 1
ATOM 2283 O O . ARG A 1 299 ? 6.086 -1.772 27.592 1.00 51.62 299 ARG A O 1
ATOM 2290 N N . ILE A 1 300 ? 4.831 -0.577 26.180 1.00 54.19 300 ILE A N 1
ATOM 2291 C CA . ILE A 1 300 ? 5.108 -1.330 24.931 1.00 54.19 300 ILE A CA 1
ATOM 2292 C C . ILE A 1 300 ? 6.533 -1.041 24.365 1.00 54.19 300 ILE A C 1
ATOM 2294 O O . ILE A 1 300 ? 6.828 -1.273 23.197 1.00 54.19 300 ILE A O 1
ATOM 2298 N N . TRP A 1 301 ? 7.465 -0.528 25.171 1.00 48.47 301 TRP A N 1
ATOM 2299 C CA . TRP A 1 301 ? 8.677 0.141 24.670 1.00 48.47 301 TRP A CA 1
ATOM 2300 C C . TRP A 1 301 ? 9.836 -0.732 24.134 1.00 48.47 301 TRP A C 1
ATOM 2302 O O . TRP A 1 301 ? 10.513 -0.256 23.224 1.00 48.47 301 TRP A O 1
ATOM 2312 N N . PRO A 1 302 ? 10.109 -1.976 24.579 1.00 48.91 302 PRO A N 1
ATOM 2313 C CA . PRO A 1 302 ? 11.402 -2.583 24.238 1.00 48.91 302 PRO A CA 1
ATOM 2314 C C . PRO A 1 302 ? 11.489 -3.224 22.838 1.00 48.91 302 PRO A C 1
ATOM 2316 O O . PRO A 1 302 ? 12.593 -3.402 22.338 1.00 48.91 302 PRO A O 1
ATOM 2319 N N . LEU A 1 303 ? 10.372 -3.546 22.168 1.00 49.16 303 LEU A N 1
ATOM 2320 C CA . LEU A 1 303 ? 10.403 -4.322 20.908 1.00 49.16 303 LEU A CA 1
ATOM 2321 C C . LEU A 1 303 ? 10.262 -3.504 19.619 1.00 49.16 303 LEU A C 1
ATOM 2323 O O . LEU A 1 303 ? 10.812 -3.878 18.587 1.00 49.16 303 LEU A O 1
ATOM 2327 N N . ALA A 1 304 ? 9.574 -2.362 19.662 1.00 49.72 304 ALA A N 1
ATOM 2328 C CA . ALA A 1 304 ? 9.576 -1.440 18.524 1.00 49.72 304 ALA A CA 1
ATOM 2329 C C . ALA A 1 304 ? 10.976 -0.835 18.302 1.00 49.72 304 ALA A C 1
ATOM 2331 O O . ALA A 1 304 ? 11.367 -0.578 17.165 1.00 49.72 304 ALA A O 1
ATOM 2332 N N . LEU A 1 305 ? 11.754 -0.690 19.384 1.00 47.91 305 LEU A N 1
ATOM 2333 C CA . LEU A 1 305 ? 13.147 -0.255 19.334 1.00 47.91 305 LEU A CA 1
ATOM 2334 C C . LEU A 1 305 ? 14.051 -1.310 18.671 1.00 47.91 305 LEU A C 1
ATOM 2336 O O . LEU A 1 305 ? 14.868 -0.962 17.825 1.00 47.91 305 LEU A O 1
ATOM 2340 N N . THR A 1 306 ? 13.883 -2.601 18.987 1.00 49.84 306 THR A N 1
ATOM 2341 C CA . THR A 1 306 ? 14.722 -3.667 18.407 1.00 49.84 306 THR A CA 1
ATOM 2342 C C . THR A 1 306 ? 14.433 -3.918 16.927 1.00 49.84 306 THR A C 1
ATOM 2344 O O . THR A 1 306 ? 15.372 -4.142 16.166 1.00 49.84 306 THR A O 1
ATOM 2347 N N . ILE A 1 307 ? 13.176 -3.804 16.480 1.00 51.09 307 ILE A N 1
ATOM 2348 C CA . ILE A 1 307 ? 12.830 -3.923 15.050 1.00 51.09 307 ILE A CA 1
ATOM 2349 C C . ILE A 1 307 ? 13.323 -2.697 14.257 1.00 51.09 307 ILE A C 1
ATOM 2351 O O . ILE A 1 307 ? 13.860 -2.856 13.161 1.00 51.09 307 ILE A O 1
ATOM 2355 N N . GLY A 1 308 ? 13.209 -1.485 14.820 1.00 45.56 308 GLY A N 1
ATOM 2356 C CA . GLY A 1 308 ? 13.718 -0.259 14.192 1.00 45.56 308 GLY A CA 1
ATOM 2357 C C . GLY A 1 308 ? 15.245 -0.245 14.038 1.00 45.56 308 GLY A C 1
ATOM 2358 O O . GLY A 1 308 ? 15.753 0.111 12.976 1.00 45.56 308 GLY A O 1
ATOM 2359 N N . ILE A 1 309 ? 15.978 -0.706 15.058 1.00 48.56 309 ILE A N 1
ATOM 2360 C CA . ILE A 1 309 ? 17.446 -0.818 15.018 1.00 48.56 309 ILE A CA 1
ATOM 2361 C C . ILE A 1 309 ? 17.890 -1.917 14.038 1.00 48.56 309 ILE A C 1
ATOM 2363 O O . ILE A 1 309 ? 18.852 -1.722 13.298 1.00 48.56 309 ILE A O 1
ATOM 2367 N N . GLY A 1 310 ? 17.163 -3.039 13.962 1.00 42.09 310 GLY A N 1
ATOM 2368 C CA . GLY A 1 310 ? 17.447 -4.109 13.001 1.00 42.09 310 GLY A CA 1
ATOM 2369 C C . GLY A 1 310 ? 17.333 -3.656 11.541 1.00 42.09 310 GLY A C 1
ATOM 2370 O O . GLY A 1 310 ? 18.213 -3.953 10.738 1.00 42.09 310 GLY A O 1
ATOM 2371 N N . ALA A 1 311 ? 16.303 -2.876 11.198 1.00 45.78 311 ALA A N 1
ATOM 2372 C CA . ALA A 1 311 ? 16.140 -2.329 9.848 1.00 45.78 311 ALA A CA 1
ATOM 2373 C C . ALA A 1 311 ? 17.239 -1.308 9.486 1.00 45.78 311 ALA A C 1
ATOM 2375 O O . ALA A 1 311 ? 17.753 -1.331 8.368 1.00 45.78 311 ALA A O 1
ATOM 2376 N N . ALA A 1 312 ? 17.649 -0.463 10.440 1.00 45.62 312 ALA A N 1
ATOM 2377 C CA . ALA A 1 312 ? 18.729 0.506 10.244 1.00 45.62 312 ALA A CA 1
ATOM 2378 C C . ALA A 1 312 ? 20.106 -0.166 10.062 1.00 45.62 312 ALA A C 1
ATOM 2380 O O . ALA A 1 312 ? 20.905 0.271 9.235 1.00 45.62 312 ALA A O 1
ATOM 2381 N N . LEU A 1 313 ? 20.372 -1.266 10.776 1.00 43.06 313 LEU A N 1
ATOM 2382 C CA . LEU A 1 313 ? 21.627 -2.019 10.659 1.00 43.06 313 LEU A CA 1
ATOM 2383 C C . LEU A 1 313 ? 21.708 -2.876 9.385 1.00 43.06 313 LEU A C 1
ATOM 2385 O O . LEU A 1 313 ? 22.807 -3.131 8.904 1.00 43.06 313 LEU A O 1
ATOM 2389 N N . ILE A 1 314 ? 20.575 -3.271 8.795 1.00 48.84 314 ILE A N 1
ATOM 2390 C CA . ILE A 1 314 ? 20.527 -3.976 7.498 1.00 48.84 314 ILE A CA 1
ATOM 2391 C C . ILE A 1 314 ? 20.729 -3.010 6.312 1.00 48.84 314 ILE A C 1
ATOM 2393 O O . ILE A 1 314 ? 21.176 -3.432 5.246 1.00 48.84 314 ILE A O 1
ATOM 2397 N N . ALA A 1 315 ? 20.462 -1.712 6.485 1.00 43.34 315 ALA A N 1
ATOM 2398 C CA . ALA A 1 315 ? 20.733 -0.696 5.464 1.00 43.34 315 ALA A CA 1
ATOM 2399 C C . ALA A 1 315 ? 22.226 -0.311 5.370 1.00 43.34 315 ALA A C 1
ATOM 2401 O O . ALA A 1 315 ? 22.686 0.120 4.312 1.00 43.34 315 ALA A O 1
ATOM 2402 N N . LEU A 1 316 ? 23.006 -0.513 6.440 1.00 39.88 316 LEU A N 1
ATOM 2403 C CA . LEU A 1 316 ? 24.430 -0.154 6.486 1.00 39.88 316 LEU A CA 1
ATOM 2404 C C . LEU A 1 316 ? 25.310 -0.911 5.458 1.00 39.88 316 LEU A C 1
ATOM 2406 O O . LEU A 1 316 ? 26.113 -0.261 4.790 1.00 39.88 316 LEU A O 1
ATOM 2410 N N . PRO A 1 317 ? 25.154 -2.236 5.243 1.00 40.84 317 PRO A N 1
ATOM 2411 C CA . PRO A 1 317 ? 25.925 -2.977 4.237 1.00 40.84 317 PRO A CA 1
ATOM 2412 C C . PRO A 1 317 ? 25.545 -2.663 2.780 1.00 40.84 317 PRO A C 1
ATOM 2414 O O . PRO A 1 317 ? 26.298 -2.985 1.864 1.00 40.84 317 PRO A O 1
ATOM 2417 N N . LEU A 1 318 ? 24.381 -2.047 2.538 1.00 40.75 318 LEU A N 1
ATOM 2418 C CA . LEU A 1 318 ? 23.956 -1.627 1.195 1.00 40.75 318 LEU A CA 1
ATOM 2419 C C . LEU A 1 318 ? 24.591 -0.294 0.772 1.00 40.75 318 LEU A C 1
ATOM 2421 O O . LEU A 1 318 ? 24.756 -0.056 -0.422 1.00 40.75 318 LEU A O 1
ATOM 2425 N N . LEU A 1 319 ? 25.005 0.535 1.735 1.00 44.41 319 LEU A N 1
ATOM 2426 C CA . LEU A 1 319 ? 25.725 1.791 1.498 1.00 44.41 319 LEU A CA 1
ATOM 2427 C C . LEU A 1 319 ? 27.246 1.604 1.369 1.00 44.41 319 LEU A C 1
ATOM 2429 O O . LEU A 1 319 ? 27.919 2.480 0.834 1.00 44.41 319 LEU A O 1
ATOM 2433 N N . SER A 1 320 ? 27.800 0.467 1.808 1.00 40.69 320 SER A N 1
ATOM 2434 C CA . SER A 1 320 ? 29.244 0.198 1.736 1.00 40.69 320 SER A CA 1
ATOM 2435 C C . SER A 1 320 ? 29.701 -0.470 0.434 1.00 40.69 320 SER A C 1
ATOM 2437 O O . SER A 1 320 ? 30.884 -0.774 0.292 1.00 40.69 320 SER A O 1
ATOM 2439 N N . ASN A 1 321 ? 28.804 -0.721 -0.527 1.00 44.31 321 ASN A N 1
ATOM 2440 C CA . ASN A 1 321 ? 29.176 -1.369 -1.783 1.00 44.31 321 ASN A CA 1
ATOM 2441 C C . ASN A 1 321 ? 29.673 -0.349 -2.828 1.00 44.31 321 ASN A C 1
ATOM 2443 O O . ASN A 1 321 ? 28.990 -0.029 -3.803 1.00 44.31 321 ASN A O 1
ATOM 2447 N N . GLN A 1 322 ? 30.887 0.164 -2.609 1.00 52.94 322 GLN A N 1
ATOM 2448 C CA . GLN A 1 322 ? 31.599 1.054 -3.537 1.00 52.94 322 GLN A CA 1
ATOM 2449 C C . GLN A 1 322 ? 31.843 0.412 -4.921 1.00 52.94 322 GLN A C 1
ATOM 2451 O O . GLN A 1 322 ? 31.963 1.128 -5.916 1.00 52.94 322 GLN A O 1
ATOM 2456 N N . GLU A 1 323 ? 31.846 -0.923 -5.028 1.00 51.38 323 GLU A N 1
ATOM 2457 C CA . GLU A 1 323 ? 32.021 -1.626 -6.308 1.00 51.38 323 GLU A CA 1
ATOM 2458 C C . GLU A 1 323 ? 30.827 -1.429 -7.256 1.00 51.38 323 GLU A C 1
ATOM 2460 O O . GLU A 1 323 ? 31.014 -1.317 -8.469 1.00 51.38 323 GLU A O 1
ATOM 2465 N N . ALA A 1 324 ? 29.605 -1.280 -6.728 1.00 49.69 324 ALA A N 1
ATOM 2466 C CA . ALA A 1 324 ? 28.420 -0.995 -7.542 1.00 49.69 324 ALA A CA 1
ATOM 2467 C C . ALA A 1 324 ? 28.449 0.426 -8.141 1.00 49.69 324 ALA A C 1
ATOM 2469 O O . ALA A 1 324 ? 28.019 0.630 -9.278 1.00 49.69 324 ALA A O 1
ATOM 2470 N N . VAL A 1 325 ? 29.015 1.396 -7.414 1.00 52.00 325 VAL A N 1
ATOM 2471 C CA . VAL A 1 325 ? 29.205 2.779 -7.891 1.00 52.00 325 VAL A CA 1
ATOM 2472 C C . VAL A 1 325 ? 30.295 2.837 -8.964 1.00 52.00 325 VAL A C 1
ATOM 2474 O O . VAL A 1 325 ? 30.112 3.492 -9.991 1.00 52.00 325 VAL A O 1
ATOM 2477 N N . ASN A 1 326 ? 31.380 2.076 -8.799 1.00 53.28 326 ASN A N 1
ATOM 2478 C CA . ASN A 1 326 ? 32.441 1.984 -9.805 1.00 53.28 326 ASN A CA 1
ATOM 2479 C C . ASN A 1 326 ? 31.971 1.284 -11.096 1.00 53.28 326 ASN A C 1
ATOM 2481 O O . ASN A 1 326 ? 32.381 1.680 -12.188 1.00 53.28 326 ASN A O 1
ATOM 2485 N N . HIS A 1 327 ? 31.053 0.314 -11.007 1.00 53.53 327 HIS A N 1
ATOM 2486 C CA . HIS A 1 327 ? 30.417 -0.282 -12.189 1.00 53.53 327 HIS A CA 1
ATOM 2487 C C . HIS A 1 327 ? 29.414 0.657 -12.884 1.00 53.53 327 HIS A C 1
ATOM 2489 O O . HIS A 1 327 ? 29.322 0.641 -14.112 1.00 53.53 327 HIS A O 1
ATOM 2495 N N . LEU A 1 328 ? 28.707 1.510 -12.135 1.00 43.97 328 LEU A N 1
ATOM 2496 C CA . LEU A 1 328 ? 27.783 2.513 -12.685 1.00 43.97 328 LEU A CA 1
ATOM 2497 C C . LEU A 1 328 ? 28.506 3.687 -13.362 1.00 43.97 328 LEU A C 1
ATOM 2499 O O . LEU A 1 328 ? 28.055 4.172 -14.398 1.00 43.97 328 LEU A O 1
ATOM 2503 N N . LEU A 1 329 ? 29.659 4.114 -12.843 1.00 50.97 329 LEU A N 1
ATOM 2504 C CA . LEU A 1 329 ? 30.441 5.210 -13.429 1.00 50.97 329 LEU A CA 1
ATOM 2505 C C . LEU A 1 329 ? 31.245 4.795 -14.676 1.00 50.97 329 LEU A C 1
ATOM 2507 O O . LEU A 1 329 ? 31.639 5.657 -15.464 1.00 50.97 329 LEU A O 1
ATOM 2511 N N . ASN A 1 330 ? 31.412 3.492 -14.925 1.00 45.31 330 ASN A N 1
ATOM 2512 C CA . ASN A 1 330 ? 32.059 2.973 -16.135 1.00 45.31 330 ASN A CA 1
ATOM 2513 C C . ASN A 1 330 ? 31.127 2.897 -17.368 1.00 45.31 330 ASN A C 1
ATOM 2515 O O . ASN A 1 330 ? 31.566 2.540 -18.464 1.00 45.31 330 ASN A O 1
ATOM 2519 N N . PHE A 1 331 ? 29.855 3.307 -17.250 1.00 45.25 331 PHE A N 1
ATOM 2520 C CA . PHE A 1 331 ? 28.904 3.344 -18.376 1.00 45.25 331 PHE A CA 1
ATOM 2521 C C . PHE A 1 331 ? 29.241 4.376 -19.469 1.00 45.25 331 PHE A C 1
ATOM 2523 O O . PHE A 1 331 ? 28.639 4.352 -20.546 1.00 45.25 331 PHE A O 1
ATOM 2530 N N . LYS A 1 332 ? 30.244 5.243 -19.261 1.00 45.41 332 LYS A N 1
ATOM 2531 C CA . LYS A 1 332 ? 30.747 6.134 -20.320 1.00 45.41 332 LYS A CA 1
ATOM 2532 C C . LYS A 1 332 ? 31.415 5.392 -21.489 1.00 45.41 332 LYS A C 1
ATOM 2534 O O . LYS A 1 332 ? 31.522 5.986 -22.556 1.00 45.41 332 LYS A O 1
ATOM 2539 N N . SER A 1 333 ? 31.792 4.114 -21.356 1.00 43.00 333 SER A N 1
ATOM 2540 C CA . SER A 1 333 ? 32.431 3.360 -22.455 1.00 43.00 333 SER A CA 1
ATOM 2541 C C . SER A 1 333 ? 31.447 2.629 -23.394 1.00 43.00 333 SER A C 1
ATOM 2543 O O . SER A 1 333 ? 31.817 2.256 -24.507 1.00 43.00 333 SER A O 1
ATOM 2545 N N . VAL A 1 334 ? 30.170 2.481 -23.011 1.00 44.69 334 VAL A N 1
ATOM 2546 C CA . VAL A 1 334 ? 29.176 1.729 -23.811 1.00 44.69 334 VAL A CA 1
ATOM 2547 C C . VAL A 1 334 ? 28.384 2.626 -24.774 1.00 44.69 334 VAL A C 1
ATOM 2549 O O . VAL A 1 334 ? 27.925 2.156 -25.814 1.00 44.69 334 VAL A O 1
ATOM 2552 N N . ARG A 1 335 ? 28.307 3.943 -24.528 1.00 42.62 335 ARG A N 1
ATOM 2553 C CA . ARG A 1 335 ? 27.646 4.887 -25.458 1.00 42.62 335 ARG A CA 1
ATOM 2554 C C . ARG A 1 335 ? 28.360 5.056 -26.808 1.00 42.62 335 ARG A C 1
ATOM 2556 O O . ARG A 1 335 ? 27.745 5.566 -27.734 1.00 42.62 335 ARG A O 1
ATOM 2563 N N . GLY A 1 336 ? 29.604 4.594 -26.948 1.00 41.28 336 GLY A N 1
ATOM 2564 C CA . GLY A 1 336 ? 30.354 4.658 -28.209 1.00 41.28 336 GLY A CA 1
ATOM 2565 C C . GLY A 1 336 ? 30.087 3.520 -29.202 1.00 41.28 336 GLY A C 1
ATOM 2566 O O . GLY A 1 336 ? 30.688 3.526 -30.268 1.00 41.28 336 GLY A O 1
ATOM 2567 N N . ARG A 1 337 ? 29.238 2.531 -28.875 1.00 43.94 337 ARG A N 1
ATOM 2568 C CA . ARG A 1 337 ? 29.041 1.326 -29.714 1.00 43.94 337 ARG A CA 1
ATOM 2569 C C . ARG A 1 337 ? 27.616 1.085 -30.223 1.00 43.94 337 ARG A C 1
ATOM 2571 O O . ARG A 1 337 ? 27.374 0.058 -30.836 1.00 43.94 337 ARG A O 1
ATOM 2578 N N . LEU A 1 338 ? 26.689 2.014 -29.982 1.00 44.53 338 LEU A N 1
ATOM 2579 C CA . LEU A 1 338 ? 25.290 1.921 -30.441 1.00 44.53 338 LEU A CA 1
ATOM 2580 C C . LEU A 1 338 ? 24.908 2.984 -31.484 1.00 44.53 338 LEU A C 1
ATOM 2582 O O . LEU A 1 338 ? 23.744 3.102 -31.842 1.00 44.53 338 LEU A O 1
ATOM 2586 N N . TRP A 1 339 ? 25.896 3.724 -31.988 1.00 44.28 339 TRP A N 1
ATOM 2587 C CA . TRP A 1 339 ? 25.762 4.622 -33.138 1.00 44.28 339 TRP A CA 1
ATOM 2588 C C . TRP A 1 339 ? 26.957 4.440 -34.085 1.00 44.28 339 TRP A C 1
ATOM 2590 O O . TRP A 1 339 ? 27.702 5.380 -34.343 1.00 44.28 339 TRP A O 1
ATOM 2600 N N . MET A 1 340 ? 27.167 3.201 -34.533 1.00 38.06 340 MET A N 1
ATOM 2601 C CA . MET A 1 340 ? 27.803 2.819 -35.800 1.00 38.06 340 MET A CA 1
ATOM 2602 C C . MET A 1 340 ? 27.200 1.491 -36.239 1.00 38.06 340 MET A C 1
ATOM 2604 O O . MET A 1 340 ? 26.993 0.637 -35.347 1.00 38.06 340 MET A O 1
#

Solvent-accessible surface area (backbone atoms only — not comparable to full-atom values): 19146 Å² total; per-residue (Å²): 135,87,59,80,67,56,63,54,52,53,50,52,52,52,49,51,54,53,52,57,62,65,63,54,57,71,68,59,60,54,54,52,62,62,50,61,55,43,27,62,49,47,48,38,48,44,63,48,41,55,53,65,63,76,69,92,90,40,90,72,61,51,57,57,56,46,49,49,50,50,50,56,42,37,53,50,30,50,51,43,40,56,66,49,44,75,81,52,84,88,72,83,78,88,51,74,78,50,50,49,54,52,50,48,52,51,52,51,52,52,50,33,77,71,40,97,50,47,68,67,37,48,53,53,49,52,52,49,52,46,53,52,52,44,49,53,52,50,56,60,52,46,72,40,68,67,53,37,51,50,47,50,48,43,43,35,51,40,26,35,55,41,15,53,51,20,45,42,17,63,75,76,42,50,92,89,49,98,52,90,83,51,66,74,46,63,42,17,16,45,59,64,73,33,16,54,59,34,12,44,52,25,30,52,20,35,52,50,37,50,54,50,55,53,52,62,64,67,67,63,76,89,74,86,70,92,84,67,76,81,78,45,60,69,54,52,53,52,53,52,49,53,51,52,52,50,51,53,42,36,51,44,19,51,52,20,36,58,60,12,66,22,64,67,18,53,53,52,33,55,53,48,50,51,53,49,53,53,54,50,51,55,56,55,53,65,68,67,56,67,93,84,68,88,68,80,81,76,81,78,62,76,59,54,53,54,56,39,51,51,56,56,60,63,50,52,69,71,74,66,50,61,66,60,55,56,60,60,68,54,55,77,69,59,73,75,66,79,81,118

Secondary structure (DSSP, 8-state):
---THHHHHHHHHHHHHHHHHHTS-HHHHHHHHHHHTHHHHHHHHHHHHHHH---TT-TTHHHHHHHHHHHHHHHHHHHHHHHHHTTS-------TTHHHHHHHHHHHHHHHHT-S-HHHHHHHHHHHHHHHHHHHHHHHHTTSHHHHHHHHHHHHHHHHHHHHHHHHHHHH--SSS--TT--GGGG--TTTTSHHHHHHHHHHHHHHHHHHHHHHHHTS-----TT--SSHHHHHHHHHHHHHHHHHHHHHHHHHHHHT--HHHHHHHHHHHHHHHHHHHHHHHHHHS-TT--------HHHHHHHHHHHHHHHHHHHS-HHHHHHHHGGGGTTTSS--

pLDDT: mean 78.67, std 16.85, range [38.06, 98.25]

Mean predicted aligned error: 11.33 Å